Protein AF-0000000085639359 (afdb_homodimer)

pLDDT: mean 86.45, std 14.01, range [21.66, 96.94]

Secondary structure (DSSP, 8-state):
-EEEEEE-S-S-SHHHHHHHHTSTTGGGSEEEEE---S-HHHHHHHHHHTT-SEEEEE--BTTB--EEEEE-TT-EEEEEEE-SSEEEEEEE---TT-/-EEEEEE-S-S-SHHHHHHHHTSTTGGGSEEEEE---S-HHHHHHHHHHTT-SEEEEE--BTTB--EEEEE-TT-EEEEEEE-SSEEEEEEE---TT-

Sequence (196 aa):
MNVFAWNCQGIGSTLTFQTLKAHRNLSKSFLFLCETMSPRDKVESFMSRLGFSDCFPVNPTGLSGGLVFGWPRGASVSVIGSTSFFIAISVINNNSLCMNVFAWNCQGIGSTLTFQTLKAHRNLSKSFLFLCETMSPRDKVESFMSRLGFSDCFPVNPTGLSGGLVFGWPRGASVSVIGSTSFFIAISVINNNSLC

Solvent-accessible surface area (backbone atoms only — not comparable to full-atom values): 10330 Å² total; per-residue (Å²): 88,41,40,36,42,31,57,52,77,26,59,82,41,66,63,49,50,52,60,53,61,64,40,79,65,48,38,69,16,35,38,36,41,32,25,33,64,44,52,51,71,58,47,53,51,51,39,41,72,57,55,28,85,40,67,51,68,35,48,45,48,92,88,37,28,11,37,35,41,32,34,26,83,89,62,50,71,43,80,79,44,73,54,68,45,35,43,31,35,38,38,57,79,69,69,66,82,107,86,42,40,37,42,31,56,53,77,26,58,83,42,68,64,50,49,52,57,54,62,64,42,79,65,47,37,69,15,35,38,36,41,31,28,32,64,42,52,52,72,59,47,52,52,53,38,43,73,58,56,29,85,41,69,51,68,35,48,47,48,92,88,35,30,11,37,35,40,33,35,25,83,88,62,50,72,43,79,77,44,73,54,69,44,35,42,31,36,38,39,58,80,69,69,66,82,108

Structure (mmCIF, N/CA/C/O backbone):
data_AF-0000000085639359-model_v1
#
loop_
_entity.id
_entity.type
_entity.pdbx_description
1 polymer 'Uncharacterized protein'
#
loop_
_atom_site.group_PDB
_atom_site.id
_atom_site.type_symbol
_atom_site.label_atom_id
_atom_site.label_alt_id
_atom_site.label_comp_id
_atom_site.label_asym_id
_atom_site.label_entity_id
_atom_site.label_seq_id
_atom_site.pdbx_PDB_ins_code
_atom_site.Cartn_x
_atom_site.Cartn_y
_atom_site.Cartn_z
_atom_site.occupancy
_atom_site.B_iso_or_equiv
_atom_site.auth_seq_id
_atom_site.auth_comp_id
_atom_site.auth_asym_id
_atom_site.auth_atom_id
_atom_site.pdbx_PDB_model_num
ATOM 1 N N . MET A 1 1 ? 9.219 -7.07 10.289 1 79.94 1 MET A N 1
ATOM 2 C CA . MET A 1 1 ? 8.203 -7.285 9.258 1 79.94 1 MET A CA 1
ATOM 3 C C . MET A 1 1 ? 8.477 -6.422 8.031 1 79.94 1 MET A C 1
ATOM 5 O O . MET A 1 1 ? 8.812 -5.242 8.164 1 79.94 1 MET A O 1
ATOM 9 N N . ASN A 1 2 ? 8.516 -7.148 6.84 1 87.81 2 ASN A N 1
ATOM 10 C CA . ASN A 1 2 ? 8.758 -6.41 5.605 1 87.81 2 ASN A CA 1
ATOM 11 C C . ASN A 1 2 ? 7.457 -6.152 4.844 1 87.81 2 ASN A C 1
ATOM 13 O O . ASN A 1 2 ? 6.598 -7.031 4.762 1 87.81 2 ASN A O 1
ATOM 17 N N . VAL A 1 3 ? 7.383 -4.91 4.371 1 88.94 3 VAL A N 1
ATOM 18 C CA . VAL A 1 3 ? 6.199 -4.52 3.609 1 88.94 3 VAL A CA 1
ATOM 19 C C . VAL A 1 3 ? 6.617 -3.93 2.266 1 88.9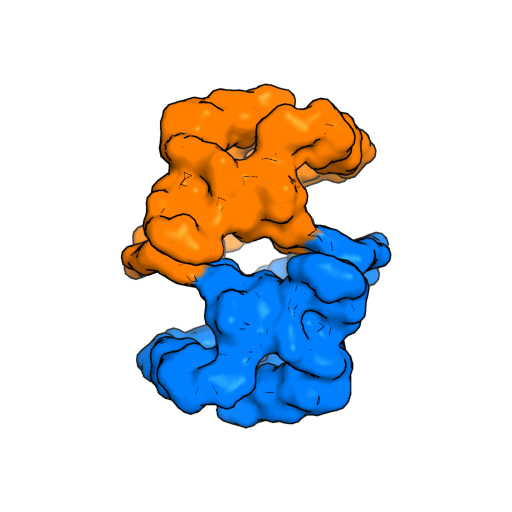4 3 VAL A C 1
ATOM 21 O O . VAL A 1 3 ? 7.5 -3.07 2.207 1 88.94 3 VAL A O 1
ATOM 24 N N . PHE A 1 4 ? 5.988 -4.43 1.227 1 91.31 4 PHE A N 1
ATOM 25 C CA . PHE A 1 4 ? 6.176 -3.895 -0.116 1 91.31 4 PHE A CA 1
ATOM 26 C C . PHE A 1 4 ? 4.906 -3.209 -0.608 1 91.31 4 PHE A C 1
ATOM 28 O O . PHE A 1 4 ? 3.818 -3.787 -0.545 1 91.31 4 PHE A O 1
ATOM 35 N N . ALA A 1 5 ? 4.984 -1.991 -0.988 1 91.19 5 ALA A N 1
ATOM 36 C CA . ALA A 1 5 ? 3.879 -1.259 -1.6 1 91.19 5 ALA A CA 1
ATOM 37 C C . ALA A 1 5 ? 4.234 -0.809 -3.014 1 91.19 5 ALA A C 1
ATOM 39 O O . ALA A 1 5 ? 5.25 -0.14 -3.223 1 91.19 5 ALA A O 1
ATOM 40 N N . TRP A 1 6 ? 3.346 -1.163 -4.043 1 88.5 6 TRP A N 1
ATOM 41 C CA . TRP A 1 6 ? 3.725 -1.041 -5.445 1 88.5 6 TRP A CA 1
ATOM 42 C C . TRP A 1 6 ? 2.551 -0.549 -6.285 1 88.5 6 TRP A C 1
ATOM 44 O O . TRP A 1 6 ? 1.459 -1.122 -6.234 1 88.5 6 TRP A O 1
ATOM 54 N N . ASN A 1 7 ? 2.775 0.545 -6.938 1 88.44 7 ASN A N 1
ATOM 55 C CA . ASN A 1 7 ? 1.86 0.913 -8.016 1 88.44 7 ASN A CA 1
ATOM 56 C C . ASN A 1 7 ? 2.199 0.185 -9.312 1 88.44 7 ASN A C 1
ATOM 58 O O . ASN A 1 7 ? 3.131 0.569 -10.016 1 88.44 7 ASN A O 1
ATOM 62 N N . CYS A 1 8 ? 1.398 -0.809 -9.633 1 85.94 8 CYS A N 1
ATOM 63 C CA . CYS A 1 8 ? 1.774 -1.716 -10.711 1 85.94 8 CYS A CA 1
ATOM 64 C C . CYS A 1 8 ? 1.42 -1.125 -12.07 1 85.94 8 CYS A C 1
ATOM 66 O O . CYS A 1 8 ? 2.055 -1.445 -13.078 1 85.94 8 CYS A O 1
ATOM 68 N N . GLN A 1 9 ? 0.439 -0.305 -12.125 1 83.75 9 GLN A N 1
ATOM 69 C CA . GLN A 1 9 ? -0.092 0.165 -13.398 1 83.75 9 GLN A CA 1
ATOM 70 C C . GLN A 1 9 ? -0.435 -1.004 -14.32 1 83.75 9 GLN A C 1
ATOM 72 O O . GLN A 1 9 ? -0.042 -1.019 -15.484 1 83.75 9 GLN A O 1
ATOM 77 N N . GLY A 1 10 ? -1 -1.989 -13.727 1 87.75 10 GLY A N 1
ATOM 78 C CA . GLY A 1 10 ? -1.362 -3.201 -14.445 1 87.75 10 GLY A CA 1
ATOM 79 C C . GLY A 1 10 ? -0.49 -4.391 -14.086 1 87.75 10 GLY A C 1
ATOM 80 O O . GLY A 1 10 ? 0.737 -4.312 -14.164 1 87.75 10 GLY A O 1
ATOM 81 N N . ILE A 1 11 ? -1.089 -5.555 -13.789 1 89.81 11 ILE A N 1
ATOM 82 C CA . ILE A 1 11 ? -0.306 -6.727 -13.414 1 89.81 11 ILE A CA 1
ATOM 83 C C . ILE A 1 11 ? -0.115 -7.637 -14.625 1 89.81 11 ILE A C 1
ATOM 85 O O . ILE A 1 11 ? 0.53 -8.68 -14.523 1 89.81 11 ILE A O 1
ATOM 89 N N . GLY A 1 12 ? -0.672 -7.195 -15.688 1 86.56 12 GLY A N 1
ATOM 90 C CA . GLY A 1 12 ? -0.668 -8.055 -16.859 1 86.56 12 GLY A CA 1
ATOM 91 C C . GLY A 1 12 ? 0.676 -8.094 -17.562 1 86.56 12 GLY A C 1
ATOM 92 O O . GLY A 1 12 ? 0.928 -8.977 -18.375 1 86.56 12 GLY A O 1
ATOM 93 N N . SER A 1 13 ? 1.485 -7.121 -17.188 1 83.12 13 SER A N 1
ATOM 94 C CA . SER A 1 13 ? 2.77 -7.09 -17.875 1 83.12 13 SER A CA 1
ATOM 95 C C . SER A 1 13 ? 3.74 -8.109 -17.297 1 83.12 13 SER A C 1
ATOM 97 O O . SER A 1 13 ? 3.771 -8.32 -16.078 1 83.12 13 SER A O 1
ATOM 99 N N . THR A 1 14 ? 4.523 -8.75 -18.219 1 85.62 14 THR A N 1
ATOM 100 C CA . THR A 1 14 ? 5.555 -9.688 -17.812 1 85.62 14 THR A CA 1
ATOM 101 C C . THR A 1 14 ? 6.609 -8.992 -16.953 1 85.62 14 THR A C 1
ATOM 103 O O . THR A 1 14 ? 7.141 -9.586 -16.016 1 85.62 14 THR A O 1
ATOM 106 N N . LEU A 1 15 ? 6.77 -7.785 -17.281 1 82.19 15 LEU A N 1
ATOM 107 C CA . LEU A 1 15 ? 7.781 -7.023 -16.562 1 82.19 15 LEU A CA 1
ATOM 108 C C . LEU A 1 15 ? 7.391 -6.844 -15.102 1 82.19 15 LEU A C 1
ATOM 110 O O . LEU A 1 15 ? 8.227 -6.988 -14.203 1 82.19 15 LEU A O 1
ATOM 114 N N . THR A 1 16 ? 6.152 -6.629 -14.883 1 84.31 16 THR A N 1
ATOM 115 C CA . THR A 1 16 ? 5.664 -6.48 -13.516 1 84.31 16 THR A CA 1
ATOM 116 C C . THR A 1 16 ? 5.898 -7.758 -12.711 1 84.31 16 THR A C 1
ATOM 118 O O . THR A 1 16 ? 6.441 -7.711 -11.609 1 84.31 16 THR A O 1
ATOM 121 N N . PHE A 1 17 ? 5.605 -8.789 -13.281 1 90.88 17 PHE A N 1
ATOM 122 C CA . PHE A 1 17 ? 5.77 -10.07 -12.609 1 90.88 17 PHE A CA 1
ATOM 123 C C . PHE A 1 17 ? 7.238 -10.352 -12.328 1 90.88 17 PHE A C 1
ATOM 125 O O . PHE A 1 17 ? 7.602 -10.727 -11.219 1 90.88 17 PHE A O 1
ATOM 132 N N . GLN A 1 18 ? 8.039 -10.125 -13.32 1 89.88 18 GLN A N 1
ATOM 133 C CA . GLN A 1 18 ? 9.461 -10.43 -13.195 1 89.88 18 GLN A CA 1
ATOM 134 C C . GLN A 1 18 ? 10.125 -9.531 -12.156 1 89.88 18 GLN A C 1
ATOM 136 O O . GLN A 1 18 ? 10.961 -9.984 -11.375 1 89.88 18 GLN A O 1
ATOM 141 N N . THR A 1 19 ? 9.734 -8.367 -12.117 1 85.94 19 THR A N 1
ATOM 142 C CA . THR A 1 19 ? 10.305 -7.41 -11.18 1 85.94 19 THR A CA 1
ATOM 143 C C . THR A 1 19 ? 9.93 -7.777 -9.742 1 85.94 19 THR A C 1
ATOM 145 O O . THR A 1 19 ? 10.789 -7.781 -8.859 1 85.94 19 THR A O 1
ATOM 148 N N . LEU A 1 20 ? 8.727 -8.164 -9.609 1 87.81 20 LEU A N 1
ATOM 149 C CA . LEU A 1 20 ? 8.258 -8.547 -8.281 1 87.81 20 LEU A CA 1
ATOM 150 C C . LEU A 1 20 ? 8.898 -9.859 -7.84 1 87.81 20 LEU A C 1
ATOM 152 O O . LEU A 1 20 ? 9.352 -9.977 -6.699 1 87.81 20 LEU A O 1
ATOM 156 N N . LYS A 1 21 ? 8.898 -10.695 -8.727 1 89 21 LYS A N 1
ATOM 157 C CA . LYS A 1 21 ? 9.414 -12.023 -8.406 1 89 21 LYS A CA 1
ATOM 158 C C . LYS A 1 21 ? 10.898 -11.961 -8.055 1 89 21 LYS A C 1
ATOM 160 O O . LYS A 1 21 ? 11.406 -12.836 -7.344 1 89 21 LYS A O 1
ATOM 165 N N . ALA A 1 22 ? 11.516 -10.984 -8.547 1 88.12 22 ALA A N 1
ATOM 166 C CA . ALA A 1 22 ? 12.961 -10.836 -8.336 1 88.12 22 ALA A CA 1
ATOM 167 C C . ALA A 1 22 ? 13.266 -10.461 -6.895 1 88.12 22 ALA A C 1
ATOM 169 O O . ALA A 1 22 ? 14.414 -10.57 -6.449 1 88.12 22 ALA A O 1
ATOM 170 N N . HIS A 1 23 ? 12.312 -9.945 -6.227 1 84.44 23 HIS A N 1
ATOM 171 C CA . HIS A 1 23 ? 12.547 -9.578 -4.832 1 84.44 23 HIS A CA 1
ATOM 172 C C . HIS A 1 23 ? 12.578 -10.812 -3.939 1 84.44 23 HIS A C 1
ATOM 174 O O . HIS A 1 23 ? 11.57 -11.523 -3.812 1 84.44 23 HIS A O 1
ATOM 180 N N . ARG A 1 24 ? 13.719 -10.953 -3.398 1 79.19 24 ARG A N 1
ATOM 181 C CA . ARG A 1 24 ? 13.891 -12.102 -2.514 1 79.19 24 ARG A CA 1
ATOM 182 C C . ARG A 1 24 ? 12.992 -11.992 -1.291 1 79.19 24 ARG A C 1
ATOM 184 O O . ARG A 1 24 ? 12.773 -10.898 -0.765 1 79.19 24 ARG A O 1
ATOM 191 N N . ASN A 1 25 ? 12.391 -13 -0.865 1 85 25 ASN A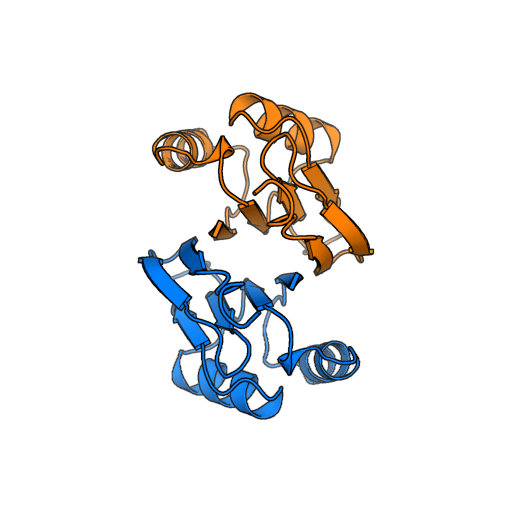 N 1
ATOM 192 C CA . ASN A 1 25 ? 11.578 -13.109 0.343 1 85 25 ASN A CA 1
ATOM 193 C C . ASN A 1 25 ? 10.289 -12.305 0.224 1 85 25 ASN A C 1
ATOM 195 O O . ASN A 1 25 ? 9.75 -11.828 1.228 1 85 25 ASN A O 1
ATOM 199 N N . LEU A 1 26 ? 9.898 -12.07 -1.007 1 89.31 26 LEU A N 1
ATOM 200 C CA . LEU A 1 26 ? 8.664 -11.32 -1.223 1 89.31 26 LEU A CA 1
ATOM 201 C C . LEU A 1 26 ? 7.48 -12.023 -0.553 1 89.31 26 LEU A C 1
ATOM 203 O O . LEU A 1 26 ? 6.711 -11.391 0.174 1 89.31 26 LEU A O 1
ATOM 207 N N . SER A 1 27 ? 7.441 -13.336 -0.701 1 90.62 27 SER A N 1
ATOM 208 C CA . SER A 1 27 ? 6.281 -14.07 -0.208 1 90.62 27 SER A CA 1
ATOM 209 C C . SER A 1 27 ? 6.316 -14.203 1.312 1 90.62 27 SER A C 1
ATOM 211 O O . SER A 1 27 ? 5.355 -14.688 1.92 1 90.62 27 SER A O 1
ATOM 213 N N . LYS A 1 28 ? 7.383 -13.773 1.94 1 91.5 28 LYS A N 1
ATOM 214 C CA . LYS A 1 28 ? 7.492 -13.75 3.396 1 91.5 28 LYS A CA 1
ATOM 215 C C . LYS A 1 28 ? 7.195 -12.352 3.941 1 91.5 28 LYS A C 1
ATOM 217 O O . LYS A 1 28 ? 7.328 -12.109 5.141 1 91.5 28 LYS A O 1
ATOM 222 N N . SER A 1 29 ? 6.871 -11.523 3.01 1 92.75 29 SER A N 1
ATOM 223 C CA . SER A 1 29 ? 6.582 -10.133 3.355 1 92.75 29 SER A CA 1
ATOM 224 C C . SER A 1 29 ? 5.117 -9.797 3.109 1 92.75 29 SER A C 1
ATOM 226 O O . SER A 1 29 ? 4.367 -10.609 2.566 1 92.75 29 SER A O 1
ATOM 228 N N . PHE A 1 30 ? 4.719 -8.688 3.598 1 92.62 30 PHE A N 1
ATOM 229 C CA . PHE A 1 30 ? 3.432 -8.117 3.211 1 92.62 30 PHE A CA 1
ATOM 230 C C . PHE A 1 30 ? 3.549 -7.367 1.892 1 92.62 30 PHE A C 1
ATOM 232 O O . PHE A 1 30 ? 4.543 -6.68 1.647 1 92.62 30 PHE A O 1
ATOM 239 N N . LEU A 1 31 ? 2.559 -7.578 1.046 1 94.62 31 LEU A N 1
ATOM 240 C CA . LEU A 1 31 ? 2.594 -6.949 -0.269 1 94.62 31 LEU A CA 1
ATOM 241 C C . LEU A 1 31 ? 1.283 -6.227 -0.56 1 94.62 31 LEU A C 1
ATOM 243 O O . LEU A 1 31 ? 0.204 -6.801 -0.411 1 94.62 31 LEU A O 1
ATOM 247 N N . PHE A 1 32 ? 1.378 -4.984 -0.896 1 94.44 32 PHE A N 1
ATOM 248 C CA . PHE A 1 32 ? 0.235 -4.215 -1.369 1 94.44 32 PHE A CA 1
ATOM 249 C C . PHE A 1 32 ? 0.442 -3.768 -2.811 1 94.44 32 PHE A C 1
ATOM 251 O O . PHE A 1 32 ? 1.452 -3.137 -3.131 1 94.44 32 PHE A O 1
ATOM 258 N N . LEU A 1 33 ? -0.467 -4.113 -3.711 1 93.56 33 LEU A N 1
ATOM 259 C CA . LEU A 1 33 ? -0.437 -3.648 -5.094 1 93.56 33 LEU A CA 1
ATOM 260 C C . LEU A 1 33 ? -1.616 -2.725 -5.383 1 93.56 33 LEU A C 1
ATOM 262 O O . LEU A 1 33 ? -2.738 -2.99 -4.945 1 93.56 33 LEU A O 1
ATOM 266 N N . CYS A 1 34 ? -1.311 -1.661 -6.016 1 91.06 34 CYS A N 1
ATOM 267 C CA . CYS A 1 34 ? -2.332 -0.741 -6.5 1 91.06 34 CYS A CA 1
ATOM 268 C C . CYS A 1 34 ? -2.359 -0.71 -8.023 1 91.06 34 CYS A C 1
ATOM 270 O O . CYS A 1 34 ? -1.348 -0.984 -8.672 1 91.06 34 CYS A O 1
ATOM 272 N N . GLU A 1 35 ? -3.512 -0.388 -8.609 1 89 35 GLU A N 1
ATOM 273 C CA . GLU A 1 35 ? -3.746 -0.318 -10.055 1 89 35 GLU A CA 1
ATOM 274 C C . GLU A 1 35 ? -3.436 -1.65 -10.727 1 89 35 GLU A C 1
ATOM 276 O O . GLU A 1 35 ? -2.674 -1.699 -11.695 1 89 35 GLU A O 1
ATOM 281 N N . THR A 1 36 ? -3.998 -2.674 -10.234 1 92.19 36 THR A N 1
ATOM 282 C CA . THR A 1 36 ? -3.785 -3.998 -10.812 1 92.19 36 THR A CA 1
ATOM 283 C C . THR A 1 36 ? -4.418 -4.094 -12.195 1 92.19 36 THR A C 1
ATOM 285 O O . THR A 1 36 ? -3.957 -4.863 -13.039 1 92.19 36 THR A O 1
ATOM 288 N N . MET A 1 37 ? -5.5 -3.367 -12.406 1 90 37 MET A N 1
ATOM 289 C CA . MET A 1 37 ? -6.215 -3.293 -13.672 1 90 37 MET A CA 1
ATOM 290 C C . MET A 1 37 ? -6.668 -4.676 -14.125 1 90 37 MET A C 1
ATOM 292 O O . MET A 1 37 ? -6.648 -4.984 -15.32 1 90 37 MET A O 1
ATOM 296 N N . SER A 1 38 ? -6.926 -5.484 -13.203 1 92.5 38 SER A N 1
ATOM 297 C CA . SER A 1 38 ? -7.312 -6.863 -13.484 1 92.5 38 SE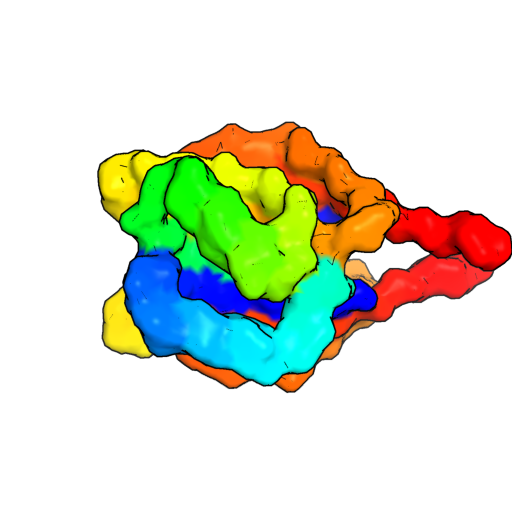R A CA 1
ATOM 298 C C . SER A 1 38 ? -8.406 -7.336 -12.531 1 92.5 38 SER A C 1
ATOM 300 O O . SER A 1 38 ? -8.477 -6.879 -11.383 1 92.5 38 SER A O 1
ATOM 302 N N . PRO A 1 39 ? -9.242 -8.273 -13.016 1 93 39 PRO A N 1
ATOM 303 C CA . PRO A 1 39 ? -10.281 -8.805 -12.133 1 93 39 PRO A CA 1
ATOM 304 C C . PRO A 1 39 ? -9.719 -9.695 -11.031 1 93 39 PRO A C 1
ATOM 306 O O . PRO A 1 39 ? -8.57 -10.148 -11.125 1 93 39 PRO A O 1
ATOM 309 N N . ARG A 1 40 ? -10.625 -9.953 -10.047 1 93.69 40 ARG A N 1
ATOM 310 C CA . ARG A 1 40 ? -10.258 -10.648 -8.82 1 93.69 40 ARG A CA 1
ATOM 311 C C . ARG A 1 40 ? -9.578 -11.977 -9.125 1 93.69 40 ARG A C 1
ATOM 313 O O . ARG A 1 40 ? -8.531 -12.289 -8.547 1 93.69 40 ARG A O 1
ATOM 320 N N . ASP A 1 41 ? -10.148 -12.828 -10.039 1 95.12 41 ASP A N 1
ATOM 321 C CA . ASP A 1 41 ? -9.617 -14.156 -10.305 1 95.12 41 ASP A CA 1
ATOM 322 C C . ASP A 1 41 ? -8.211 -14.086 -10.891 1 95.12 41 ASP A C 1
ATOM 324 O O . ASP A 1 41 ? -7.34 -14.875 -10.523 1 95.12 41 ASP A O 1
ATOM 328 N N . LYS A 1 42 ? -8 -13.117 -11.727 1 95.19 42 LYS A N 1
ATOM 329 C CA . LYS A 1 42 ? -6.68 -12.93 -12.32 1 95.19 42 LYS A CA 1
ATOM 330 C C . LYS A 1 42 ? -5.676 -12.453 -11.281 1 95.19 42 LYS A C 1
ATOM 332 O O . LYS A 1 42 ? -4.52 -12.875 -11.281 1 95.19 42 LYS A O 1
ATOM 337 N N . VAL A 1 43 ? -6.129 -11.609 -10.391 1 95.81 43 VAL A N 1
ATOM 338 C CA . VAL A 1 43 ? -5.254 -11.078 -9.344 1 95.81 43 VAL A CA 1
ATOM 339 C C . VAL A 1 43 ? -4.863 -12.195 -8.383 1 95.81 43 VAL A C 1
ATOM 341 O O . VAL A 1 43 ? -3.695 -12.328 -8.008 1 95.81 43 VAL A O 1
ATOM 344 N N . GLU A 1 44 ? -5.824 -13.047 -8.062 1 96.5 44 GLU A N 1
ATOM 345 C CA . GLU A 1 44 ? -5.543 -14.156 -7.16 1 96.5 44 GLU A CA 1
ATOM 346 C C . GLU A 1 44 ? -4.543 -15.133 -7.777 1 96.5 44 GLU A C 1
ATOM 348 O O . GLU A 1 44 ? -3.641 -15.617 -7.094 1 96.5 44 GLU A O 1
ATOM 353 N N . SER A 1 45 ? -4.707 -15.352 -9.031 1 96.38 45 SER A N 1
ATOM 354 C CA . SER A 1 45 ? -3.764 -16.219 -9.734 1 96.38 45 SER A CA 1
ATOM 355 C C . SER A 1 45 ? -2.369 -15.594 -9.758 1 96.38 45 SER A C 1
ATOM 357 O O . SER A 1 45 ? -1.374 -16.297 -9.547 1 96.38 45 SER A O 1
ATOM 359 N N . PHE A 1 46 ? -2.316 -14.328 -9.992 1 95.88 46 PHE A N 1
ATOM 360 C CA . PHE A 1 46 ? -1.068 -13.578 -10.031 1 95.88 46 PHE A CA 1
ATOM 361 C C . PHE A 1 46 ? -0.35 -13.656 -8.688 1 95.88 46 PHE A C 1
ATOM 363 O O . PHE A 1 46 ? 0.846 -13.953 -8.633 1 95.88 46 PHE A O 1
ATOM 370 N N . MET A 1 47 ? -1.099 -13.516 -7.641 1 95.94 47 MET A N 1
ATOM 371 C CA . MET A 1 47 ? -0.543 -13.555 -6.293 1 95.94 47 MET A CA 1
ATOM 372 C C . MET A 1 47 ? -0.028 -14.953 -5.957 1 95.94 47 MET A C 1
ATOM 374 O O . MET A 1 47 ? 1.036 -15.094 -5.352 1 95.94 47 MET A O 1
ATOM 378 N N . SER A 1 48 ? -0.763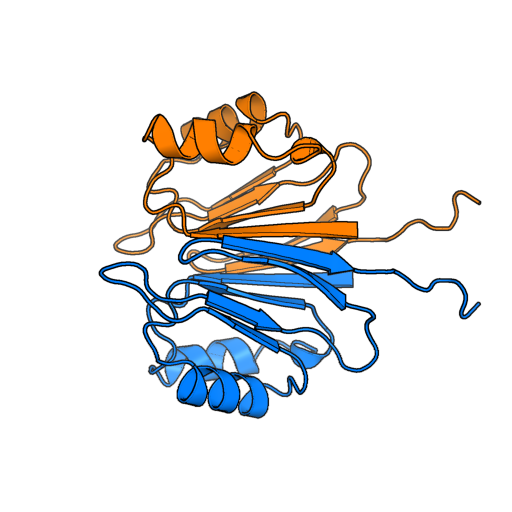 -15.93 -6.402 1 96 48 SER A N 1
ATOM 379 C CA . SER A 1 48 ? -0.34 -17.312 -6.184 1 96 48 SER A CA 1
ATOM 380 C C . SER A 1 48 ? 0.991 -17.594 -6.871 1 96 48 SER A C 1
ATOM 382 O O . SER A 1 48 ? 1.865 -18.25 -6.297 1 96 48 SER A O 1
ATOM 384 N N . ARG A 1 49 ? 1.118 -17.078 -8.016 1 94.44 49 ARG A N 1
ATOM 385 C CA . ARG A 1 49 ? 2.354 -17.266 -8.766 1 94.44 49 ARG A CA 1
ATOM 386 C C . ARG A 1 49 ? 3.525 -16.578 -8.078 1 94.44 49 ARG A C 1
ATOM 388 O O . ARG A 1 49 ? 4.676 -17 -8.227 1 94.44 49 ARG A O 1
ATOM 395 N N . LEU A 1 50 ? 3.279 -15.539 -7.367 1 94.38 50 LEU A N 1
ATOM 396 C CA . LEU A 1 50 ? 4.312 -14.82 -6.629 1 94.38 50 LEU A CA 1
ATOM 397 C C . LEU A 1 50 ? 4.625 -15.531 -5.312 1 94.38 50 LEU A C 1
ATOM 399 O O . LEU A 1 50 ? 5.551 -15.141 -4.598 1 94.38 50 LEU A O 1
ATOM 403 N N . GLY A 1 51 ? 3.762 -16.516 -4.879 1 94.81 51 GLY A N 1
ATOM 404 C CA . GLY A 1 51 ? 4.02 -17.312 -3.682 1 94.81 51 GLY A CA 1
ATOM 405 C C . GLY A 1 51 ? 3.109 -16.953 -2.523 1 94.81 51 GLY A C 1
ATOM 406 O O . GLY A 1 51 ? 3.316 -17.406 -1.398 1 94.81 51 GLY A O 1
ATOM 407 N N . PHE A 1 52 ? 2.17 -16.078 -2.803 1 95.75 52 PHE A N 1
ATOM 408 C CA . PHE A 1 52 ? 1.215 -15.727 -1.758 1 95.75 52 PHE A CA 1
ATOM 409 C C . PHE A 1 52 ? 0.015 -16.672 -1.779 1 95.75 52 PHE A C 1
ATOM 411 O O . PHE A 1 52 ? -0.682 -16.766 -2.791 1 95.75 52 PHE A O 1
ATOM 418 N N . SER A 1 53 ? -0.203 -17.328 -0.64 1 91.75 53 SER A N 1
ATOM 419 C CA . SER A 1 53 ? -1.408 -18.141 -0.532 1 91.75 53 SER A CA 1
ATOM 420 C C . SER A 1 53 ? -2.574 -17.328 0.025 1 91.75 53 SER A C 1
ATOM 422 O O . SER A 1 53 ? -3.736 -17.672 -0.2 1 91.75 53 SER A O 1
ATOM 424 N N . ASP A 1 54 ? -2.295 -16.328 0.746 1 94.88 54 ASP A N 1
ATOM 425 C CA . ASP A 1 54 ? -3.32 -15.492 1.367 1 94.88 54 ASP A CA 1
ATOM 426 C C . ASP A 1 54 ? -3.256 -14.062 0.844 1 94.88 54 ASP A C 1
ATOM 428 O O . ASP A 1 54 ? -2.203 -13.422 0.895 1 94.88 54 ASP A O 1
ATOM 432 N N . CYS A 1 55 ? -4.438 -13.664 0.28 1 96.75 55 CYS A N 1
ATOM 433 C CA . CYS A 1 55 ? -4.531 -12.289 -0.183 1 96.75 55 CYS A CA 1
ATOM 434 C C . CYS A 1 55 ? -5.98 -11.82 -0.22 1 96.75 55 CYS A C 1
ATOM 436 O O . CYS A 1 55 ? -6.902 -12.625 -0.058 1 96.75 55 CYS A O 1
ATOM 438 N N . PHE A 1 56 ? -6.145 -10.539 -0.321 1 96.81 56 PHE A N 1
ATOM 439 C CA . PHE A 1 56 ? -7.453 -9.906 -0.419 1 96.81 56 PHE A CA 1
ATOM 440 C C . PHE A 1 56 ? -7.488 -8.914 -1.573 1 96.81 56 PHE A C 1
ATOM 442 O O . PHE A 1 56 ? -7.02 -7.777 -1.436 1 96.81 56 PHE A O 1
ATOM 449 N N . PRO A 1 57 ? -8.07 -9.375 -2.684 1 95.69 57 PRO A N 1
ATOM 450 C CA . PRO A 1 57 ? -8.18 -8.461 -3.826 1 95.69 57 PRO A CA 1
ATOM 451 C C . PRO A 1 57 ? -9.422 -7.578 -3.762 1 95.69 57 PRO A C 1
ATOM 453 O O . PRO A 1 57 ? -10.453 -7.996 -3.217 1 95.69 57 PRO A O 1
ATOM 456 N N . VAL A 1 58 ? -9.273 -6.352 -4.262 1 93.94 58 VAL A N 1
ATOM 457 C CA . VAL A 1 58 ? -10.383 -5.449 -4.539 1 93.94 58 VAL A CA 1
ATOM 458 C C . VAL A 1 58 ? -10.477 -5.184 -6.039 1 93.94 58 VAL A C 1
ATOM 460 O O . VAL A 1 58 ? -9.508 -4.742 -6.656 1 93.94 58 VAL A O 1
ATOM 463 N N . ASN A 1 59 ? -11.648 -5.426 -6.594 1 92.56 59 ASN A N 1
ATOM 464 C CA . ASN A 1 59 ? -11.844 -5.27 -8.031 1 92.56 59 ASN A CA 1
ATOM 465 C C . ASN A 1 59 ? -11.727 -3.811 -8.461 1 92.56 59 ASN A C 1
ATOM 467 O O . ASN A 1 59 ? -12.109 -2.908 -7.707 1 92.56 59 ASN A O 1
ATOM 471 N N . PRO A 1 60 ? -11.141 -3.658 -9.695 1 89.38 60 PRO A N 1
ATOM 472 C CA . PRO A 1 60 ? -11.148 -2.291 -10.227 1 89.38 60 PRO A CA 1
ATOM 473 C C . PRO A 1 60 ? -12.562 -1.779 -10.5 1 89.38 60 PRO A C 1
ATOM 475 O O . PRO A 1 60 ? -13.445 -2.559 -10.867 1 89.38 60 PRO A O 1
ATOM 478 N N . THR A 1 61 ? -12.734 -0.516 -10.125 1 81.06 61 THR A N 1
ATOM 479 C CA . THR A 1 61 ? -13.961 0.181 -10.5 1 81.06 61 THR A CA 1
ATOM 480 C C . THR A 1 61 ? -13.641 1.437 -11.305 1 81.06 61 THR A C 1
ATOM 482 O O . THR A 1 61 ? -12.891 2.303 -10.852 1 81.06 61 THR A O 1
ATOM 485 N N . GLY A 1 62 ? -14.281 1.52 -12.531 1 73.19 62 GLY A N 1
ATOM 486 C CA . GLY A 1 62 ? -13.961 2.67 -13.359 1 73.19 62 GLY A CA 1
ATOM 487 C C . GLY A 1 62 ? -12.477 2.795 -13.648 1 73.19 62 GLY A C 1
ATOM 488 O O . GLY A 1 62 ? -11.859 1.857 -14.164 1 73.19 62 GLY A O 1
ATOM 489 N N . LEU A 1 63 ? -11.93 3.994 -13.211 1 59.81 63 LEU A N 1
ATOM 490 C CA . LEU A 1 63 ? -10.516 4.285 -13.43 1 59.81 63 LEU A CA 1
ATOM 491 C C . LEU A 1 63 ? -9.664 3.76 -12.273 1 59.81 63 LEU A C 1
ATOM 493 O O . LEU A 1 63 ? -8.438 3.826 -12.32 1 59.81 63 LEU A O 1
ATOM 497 N N . SER A 1 64 ? -10.414 3.234 -11.297 1 62.78 64 SER A N 1
ATOM 498 C CA . SER A 1 64 ? -9.648 2.727 -10.164 1 62.78 64 SER A CA 1
ATOM 499 C C . SER A 1 64 ? -9.039 1.365 -10.469 1 62.78 64 SER A C 1
ATOM 501 O O . SER A 1 64 ? -9.734 0.448 -10.906 1 62.78 64 SER A O 1
ATOM 503 N N . GLY A 1 65 ? -7.738 1.33 -10.516 1 77.56 65 GLY A N 1
ATOM 504 C CA . GLY A 1 65 ? -7.02 0.264 -11.195 1 77.56 65 GLY A CA 1
ATOM 505 C C . GLY A 1 65 ? -6.953 -1.019 -10.391 1 77.56 65 GLY A C 1
ATOM 506 O O . GLY A 1 65 ? -6.145 -1.902 -10.688 1 77.56 65 GLY A O 1
ATOM 507 N N . GLY A 1 66 ? -7.98 -1.19 -9.148 1 90.5 66 GLY A N 1
ATOM 508 C CA . GLY A 1 66 ? -7.93 -2.432 -8.391 1 90.5 66 GLY A CA 1
ATOM 509 C C . GLY A 1 66 ? -6.812 -2.463 -7.371 1 90.5 66 GLY A C 1
ATOM 510 O O . GLY A 1 66 ? -5.789 -1.795 -7.539 1 90.5 66 GLY A O 1
ATOM 511 N N . LEU A 1 67 ? -7.035 -3.244 -6.277 1 93.5 67 LEU A N 1
ATOM 512 C CA . LEU A 1 67 ? -6.047 -3.385 -5.215 1 93.5 67 LEU A CA 1
ATOM 513 C C . LEU A 1 67 ? -5.91 -4.84 -4.785 1 93.5 67 LEU A C 1
ATOM 515 O O . LEU A 1 67 ? -6.824 -5.645 -4.996 1 93.5 67 LEU A O 1
ATOM 519 N N . VAL A 1 68 ? -4.793 -5.074 -4.23 1 95.81 68 VAL A N 1
ATOM 520 C CA . VAL A 1 68 ? -4.688 -6.367 -3.566 1 95.81 68 VAL A CA 1
ATOM 521 C C . VAL A 1 68 ? -3.678 -6.281 -2.424 1 95.81 68 VAL A C 1
ATOM 523 O O . VAL A 1 68 ? -2.684 -5.559 -2.518 1 95.81 68 VAL A O 1
ATOM 526 N N . PHE A 1 69 ? -4.047 -6.941 -1.317 1 96 69 PHE A N 1
ATOM 527 C CA . PHE A 1 69 ? -3.152 -7.121 -0.179 1 96 69 PHE A CA 1
ATOM 528 C C . PHE A 1 69 ? -2.834 -8.602 0.029 1 96 69 PHE A C 1
ATOM 530 O O . PHE A 1 69 ? -3.74 -9.43 0.13 1 96 69 PHE A O 1
ATOM 537 N N . GLY A 1 70 ? -1.59 -8.938 -0.002 1 96 70 GLY A N 1
ATOM 538 C CA . GLY A 1 70 ? -1.128 -10.281 0.287 1 96 70 GLY A CA 1
ATOM 539 C C . GLY A 1 70 ? -0.239 -10.359 1.514 1 96 70 GLY A C 1
ATOM 540 O O . GLY A 1 70 ? 0.439 -9.391 1.856 1 96 70 GLY A O 1
ATOM 541 N N . TRP A 1 71 ? -0.269 -11.531 2.201 1 94.12 71 TRP A N 1
ATOM 542 C CA . TRP A 1 71 ? 0.542 -11.68 3.404 1 94.12 71 TRP A CA 1
ATOM 543 C C . TRP A 1 71 ? 1.122 -13.086 3.506 1 94.12 71 TRP A C 1
ATOM 545 O O . TRP A 1 71 ? 0.644 -14.008 2.842 1 94.12 71 TRP A O 1
ATOM 555 N N . PRO A 1 72 ? 2.244 -13.133 4.336 1 92 72 PRO A N 1
ATOM 556 C CA . PRO A 1 72 ? 2.877 -14.453 4.457 1 92 72 PRO A CA 1
ATOM 557 C C . PRO A 1 72 ? 1.975 -15.477 5.137 1 92 72 PRO A C 1
ATOM 559 O O . PRO A 1 72 ? 1.187 -15.125 6.016 1 92 72 PRO A O 1
ATOM 562 N N . ARG A 1 73 ? 2.236 -16.672 4.699 1 89.25 73 ARG A N 1
ATOM 563 C CA . ARG A 1 73 ? 1.516 -17.766 5.34 1 89.25 73 ARG A CA 1
ATOM 564 C C . ARG A 1 73 ? 1.768 -17.781 6.844 1 89.25 73 ARG A C 1
ATOM 566 O O . ARG A 1 73 ? 2.898 -17.578 7.289 1 89.25 73 ARG A O 1
ATOM 573 N N . GLY A 1 74 ? 0.669 -17.953 7.617 1 88.12 74 GLY A N 1
ATOM 574 C CA . GLY A 1 74 ? 0.82 -18.062 9.062 1 88.12 74 GLY A CA 1
ATOM 575 C C . GLY A 1 74 ? 0.598 -16.75 9.773 1 88.12 74 GLY A C 1
ATOM 576 O O . GLY A 1 74 ? 0.408 -16.719 10.992 1 88.12 74 GLY A O 1
ATOM 577 N N . ALA A 1 75 ? 0.709 -15.625 9.039 1 87.25 75 ALA A N 1
ATOM 578 C CA . ALA A 1 75 ? 0.438 -14.328 9.664 1 87.25 75 ALA A CA 1
ATOM 579 C C . ALA A 1 75 ? -1.044 -14.188 10 1 87.25 75 ALA A C 1
ATOM 581 O O . ALA A 1 75 ? -1.906 -14.617 9.234 1 87.25 75 ALA A O 1
ATOM 582 N N . SER A 1 76 ? -1.318 -13.68 11.195 1 89.5 76 SER A N 1
ATOM 583 C CA . SER A 1 76 ? -2.693 -13.383 11.586 1 89.5 76 SER A CA 1
ATOM 584 C C . SER A 1 76 ? -3.139 -12.023 11.07 1 89.5 76 SER A C 1
ATOM 586 O O . SER A 1 76 ? -2.775 -10.992 11.641 1 89.5 76 SER A O 1
ATOM 588 N N . VAL A 1 77 ? -3.928 -12.109 9.977 1 91.31 77 VAL A N 1
ATOM 589 C CA . VAL A 1 77 ? -4.367 -10.875 9.328 1 91.31 77 VAL A CA 1
ATOM 590 C C . VAL A 1 77 ? -5.891 -10.836 9.266 1 91.31 77 VAL A C 1
ATOM 592 O O . VAL A 1 77 ? -6.531 -11.852 8.969 1 91.31 77 VAL A O 1
ATOM 595 N N . SER A 1 78 ? -6.438 -9.711 9.648 1 92.44 78 SER A N 1
ATOM 596 C CA . SER A 1 78 ? -7.871 -9.477 9.508 1 92.44 78 SER A CA 1
ATOM 597 C C . SER A 1 78 ? -8.148 -8.211 8.703 1 92.44 78 SER A C 1
ATOM 599 O O . SER A 1 78 ? -7.605 -7.148 9.008 1 92.44 78 SER A O 1
ATOM 601 N N . VAL A 1 79 ? -8.922 -8.398 7.664 1 92.12 79 VAL A N 1
ATOM 602 C CA . VAL A 1 79 ? -9.352 -7.223 6.914 1 92.12 79 VAL A CA 1
ATOM 603 C C . VAL A 1 79 ? -10.477 -6.508 7.672 1 92.12 79 VAL A C 1
ATOM 605 O O . VAL A 1 79 ? -11.562 -7.059 7.852 1 92.12 79 VAL A O 1
ATOM 608 N N . ILE A 1 80 ? -10.195 -5.309 8.086 1 89.62 80 ILE A N 1
ATOM 609 C CA . ILE A 1 80 ? -11.141 -4.605 8.945 1 89.62 80 ILE A CA 1
ATOM 610 C C . ILE A 1 80 ? -12.047 -3.719 8.086 1 89.62 80 ILE A C 1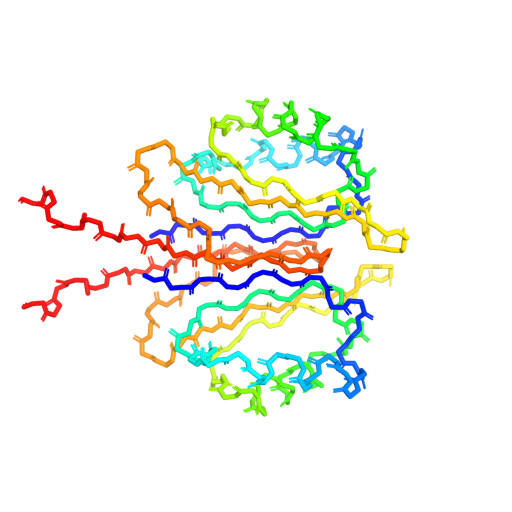
ATOM 612 O O . ILE A 1 80 ? -13.086 -3.254 8.555 1 89.62 80 ILE A O 1
ATOM 616 N N . GLY A 1 81 ? -11.703 -3.461 6.844 1 90 81 GLY A N 1
ATOM 617 C CA . GLY A 1 81 ? -12.523 -2.691 5.926 1 90 81 GLY A CA 1
ATOM 618 C C . GLY A 1 81 ? -11.898 -2.531 4.551 1 90 81 GLY A C 1
ATOM 619 O O . GLY A 1 81 ? -10.672 -2.559 4.414 1 90 81 GLY A O 1
ATOM 620 N N . SER A 1 82 ? -12.867 -2.445 3.545 1 91.06 82 SER A N 1
ATOM 621 C CA . SER A 1 82 ? -12.383 -2.182 2.191 1 91.06 82 SER A CA 1
ATOM 622 C C . SER A 1 82 ? -13.438 -1.448 1.367 1 91.06 82 SER A C 1
ATOM 624 O O . SER A 1 82 ? -14.633 -1.553 1.644 1 91.06 82 SER A O 1
ATOM 626 N N . THR A 1 83 ? -12.961 -0.589 0.529 1 87.25 83 THR A N 1
ATOM 627 C CA . THR A 1 83 ? -13.766 0.017 -0.527 1 87.25 83 THR A CA 1
ATOM 628 C C . THR A 1 83 ? -13.109 -0.187 -1.89 1 87.25 83 THR A C 1
ATOM 630 O O . THR A 1 83 ? -12.164 -0.961 -2.02 1 87.25 83 THR A O 1
ATOM 633 N N . SER A 1 84 ? -13.648 0.531 -2.855 1 86.19 84 SER A N 1
ATOM 634 C CA . SER A 1 84 ? -13.062 0.417 -4.184 1 86.19 84 SER A CA 1
ATOM 635 C C . SER A 1 84 ? -11.688 1.088 -4.242 1 86.19 84 SER A C 1
ATOM 637 O O . SER A 1 84 ? -10.906 0.838 -5.164 1 86.19 84 SER A O 1
ATOM 639 N N . PHE A 1 85 ? -11.32 1.868 -3.127 1 84.94 85 PHE A N 1
ATOM 640 C CA . PHE A 1 85 ? -10.109 2.666 -3.236 1 84.94 85 PHE A CA 1
ATOM 641 C C . PHE A 1 85 ? -9.164 2.381 -2.07 1 84.94 85 PHE A C 1
ATOM 643 O O . PHE A 1 85 ? -8.039 2.877 -2.039 1 84.94 85 PHE A O 1
ATOM 650 N N . PHE A 1 86 ? -9.664 1.555 -1.099 1 88.06 86 PHE A N 1
ATOM 651 C CA . PHE A 1 86 ? -8.734 1.342 0.003 1 88.06 86 PHE A CA 1
ATOM 652 C C . PHE A 1 86 ? -8.961 -0.021 0.647 1 88.06 86 PHE A C 1
ATOM 654 O O . PHE A 1 86 ? -10.023 -0.625 0.477 1 88.06 86 PHE A O 1
ATOM 661 N N . ILE A 1 87 ? -7.949 -0.523 1.271 1 91.19 87 ILE A N 1
ATOM 662 C CA . ILE A 1 87 ? -7.977 -1.71 2.119 1 91.19 87 ILE A CA 1
ATOM 663 C C . ILE A 1 87 ? -7.426 -1.37 3.5 1 91.19 87 ILE A C 1
ATOM 665 O O . ILE A 1 87 ? -6.375 -0.733 3.617 1 91.19 87 ILE A O 1
ATOM 669 N N . ALA A 1 88 ? -8.164 -1.703 4.555 1 91.56 88 ALA A N 1
ATOM 670 C CA . ALA A 1 88 ? -7.688 -1.607 5.934 1 91.56 88 ALA A CA 1
ATOM 671 C C . ALA A 1 88 ? -7.512 -2.992 6.551 1 91.56 88 ALA A C 1
ATOM 673 O O . ALA A 1 88 ? -8.422 -3.82 6.5 1 91.56 88 ALA A O 1
ATOM 674 N N . ILE A 1 89 ? -6.215 -3.182 7.102 1 91.25 89 ILE A N 1
ATOM 675 C CA . ILE A 1 89 ? -5.949 -4.508 7.648 1 91.25 89 ILE A CA 1
ATOM 676 C C . ILE A 1 89 ? -5.363 -4.375 9.055 1 91.25 89 ILE A C 1
ATOM 678 O O . ILE A 1 89 ? -4.746 -3.361 9.383 1 91.25 89 ILE A O 1
ATOM 682 N N . SER A 1 90 ? -5.676 -5.41 9.852 1 89.94 90 SER A N 1
ATOM 683 C CA . SER A 1 90 ? -5.074 -5.559 11.172 1 89.94 90 SER A CA 1
ATOM 684 C C . SER A 1 90 ? -4.172 -6.789 11.234 1 89.94 90 SER A C 1
ATOM 686 O O . SER A 1 90 ? -4.59 -7.891 10.859 1 89.94 90 SER A O 1
ATOM 688 N N . VAL A 1 91 ? -2.895 -6.52 11.523 1 86.19 91 VAL A N 1
ATOM 689 C CA . VAL A 1 91 ? -1.935 -7.613 11.648 1 86.19 91 VAL A CA 1
ATOM 690 C C . VAL A 1 91 ? -1.62 -7.863 13.117 1 86.19 91 VAL A C 1
ATOM 692 O O . VAL A 1 91 ? -1.3 -6.93 13.859 1 86.19 91 VAL A O 1
ATOM 695 N N . ILE A 1 92 ? -1.826 -9.109 13.641 1 75.94 92 ILE A N 1
ATOM 696 C CA . ILE A 1 92 ? -1.513 -9.445 15.023 1 75.94 92 ILE A CA 1
ATOM 697 C C . ILE A 1 92 ? -0.088 -9.992 15.109 1 75.94 92 ILE A C 1
ATOM 699 O O . ILE A 1 92 ? 0.271 -10.93 14.398 1 75.94 92 ILE A O 1
ATOM 703 N N . ASN A 1 93 ? 0.856 -9.266 15.508 1 60.66 93 ASN A N 1
ATOM 704 C CA . ASN A 1 93 ? 2.203 -9.781 15.719 1 60.66 93 ASN A CA 1
ATOM 705 C C . ASN A 1 93 ? 2.234 -10.805 16.859 1 60.66 93 ASN A C 1
ATOM 707 O O . ASN A 1 93 ? 1.8 -10.523 17.969 1 60.66 93 ASN A O 1
ATOM 711 N N . ASN A 1 94 ? 1.962 -12.016 16.625 1 47.09 94 ASN A N 1
ATOM 712 C CA . ASN A 1 94 ? 2.127 -12.977 17.719 1 47.09 94 ASN A CA 1
ATOM 713 C C . ASN A 1 94 ? 3.547 -12.953 18.266 1 47.09 94 ASN A C 1
ATOM 715 O O . ASN A 1 94 ? 4.484 -13.414 17.609 1 47.09 94 ASN A O 1
ATOM 719 N N . ASN A 1 95 ? 4.312 -12.102 18.578 1 42.41 95 ASN A N 1
ATOM 720 C CA . ASN A 1 95 ? 5.41 -12.414 19.484 1 42.41 95 ASN A CA 1
ATOM 721 C C . ASN A 1 95 ? 4.961 -13.367 20.594 1 42.41 95 ASN A C 1
ATOM 723 O O . ASN A 1 95 ? 5.672 -13.547 21.594 1 42.41 95 ASN A O 1
ATOM 727 N N . SER A 1 96 ? 3.939 -13.805 20.812 1 32.53 96 SER A N 1
ATOM 728 C CA . SER A 1 96 ? 3.916 -14.867 21.812 1 32.53 96 SER A CA 1
ATOM 729 C C . SER A 1 96 ? 4.684 -16.094 21.328 1 32.53 96 SER A C 1
ATOM 731 O O . SER A 1 96 ? 4.73 -17.109 22.031 1 32.53 96 SER A O 1
ATOM 733 N N . LEU A 1 97 ? 5.031 -16.344 20.203 1 28.58 97 LEU A N 1
ATOM 734 C CA . LEU A 1 97 ? 5.832 -17.562 20.078 1 28.58 97 LEU A CA 1
ATOM 735 C C . LEU A 1 97 ? 7.234 -17.344 20.641 1 28.58 97 LEU A C 1
ATOM 737 O O . LEU A 1 97 ? 8.125 -18.172 20.438 1 28.58 97 LEU A O 1
ATOM 741 N N . CYS A 1 98 ? 7.492 -16.359 21.438 1 21.77 98 CYS A N 1
ATOM 742 C CA . CYS A 1 98 ? 8.594 -16.797 22.297 1 21.77 98 CYS A CA 1
ATOM 743 C C . CYS A 1 98 ? 8.117 -17.812 23.328 1 21.77 98 CYS A C 1
ATOM 745 O O . CYS A 1 98 ? 6.98 -17.734 23.797 1 21.77 98 CYS A O 1
ATOM 747 N N . MET B 1 1 ? -1.049 -4.363 14.672 1 79.62 1 MET B N 1
ATOM 748 C CA . MET B 1 1 ? -0.627 -3.281 13.789 1 79.62 1 MET B CA 1
ATOM 749 C C . MET B 1 1 ? -1.638 -3.072 12.664 1 79.62 1 MET B C 1
ATOM 751 O O . MET B 1 1 ? -2.107 -4.039 12.062 1 79.62 1 MET B O 1
ATOM 755 N N . ASN B 1 2 ? -2.1 -1.764 12.578 1 87.88 2 ASN B N 1
ATOM 756 C CA . ASN B 1 2 ? -3.055 -1.457 11.523 1 87.88 2 ASN B CA 1
ATOM 757 C C . ASN B 1 2 ? -2.371 -0.822 10.312 1 87.88 2 ASN B C 1
ATOM 759 O O . ASN B 1 2 ? -1.488 0.024 10.469 1 87.88 2 ASN B O 1
ATOM 763 N N . VAL B 1 3 ? -2.799 -1.332 9.148 1 89.06 3 VAL B N 1
ATOM 764 C CA . VAL B 1 3 ? -2.236 -0.816 7.902 1 89.06 3 VAL B CA 1
ATOM 765 C C . VAL B 1 3 ? -3.361 -0.385 6.965 1 89.06 3 VAL B C 1
ATOM 767 O O . VAL B 1 3 ? -4.328 -1.123 6.766 1 89.06 3 VAL B O 1
ATOM 770 N N . PHE B 1 4 ? -3.213 0.812 6.438 1 91.44 4 PHE B N 1
ATOM 771 C CA . PHE B 1 4 ? -4.133 1.331 5.434 1 91.44 4 PHE B CA 1
ATOM 772 C C . PHE B 1 4 ? -3.439 1.479 4.086 1 91.44 4 PHE B C 1
ATOM 774 O O . PHE B 1 4 ? -2.361 2.072 4 1 91.44 4 PHE B O 1
ATOM 781 N N . ALA B 1 5 ? -3.939 0.888 3.072 1 91.31 5 ALA B N 1
ATOM 782 C CA . ALA B 1 5 ? -3.455 1.054 1.704 1 91.31 5 ALA B CA 1
ATOM 783 C C . ALA B 1 5 ? -4.531 1.662 0.811 1 91.31 5 ALA B C 1
ATOM 785 O O . ALA B 1 5 ? -5.645 1.134 0.72 1 91.31 5 ALA B O 1
ATOM 786 N N . TRP B 1 6 ? -4.191 2.822 0.093 1 88.81 6 TRP B N 1
ATOM 787 C CA . TRP B 1 6 ? -5.207 3.637 -0.563 1 88.81 6 TRP B CA 1
ATOM 788 C C . TRP B 1 6 ? -4.715 4.133 -1.92 1 88.81 6 TRP B C 1
ATOM 790 O O . TRP B 1 6 ? -3.639 4.723 -2.02 1 88.81 6 TRP B O 1
ATOM 800 N N . ASN B 1 7 ? -5.445 3.785 -2.934 1 88.69 7 ASN B N 1
ATOM 801 C CA . ASN B 1 7 ? -5.258 4.48 -4.203 1 88.69 7 ASN B CA 1
ATOM 802 C C . ASN B 1 7 ? -6.02 5.801 -4.234 1 88.69 7 ASN B C 1
ATOM 804 O O . ASN B 1 7 ? -7.23 5.82 -4.453 1 88.69 7 ASN B O 1
ATOM 808 N N . CYS B 1 8 ? -5.285 6.891 -4.055 1 86.31 8 CYS B N 1
ATOM 809 C CA . CYS B 1 8 ? -5.949 8.172 -3.816 1 86.31 8 CYS B CA 1
ATOM 810 C C . CYS B 1 8 ? -6.379 8.812 -5.129 1 86.31 8 CYS B C 1
ATOM 812 O O . CYS B 1 8 ? -7.32 9.609 -5.156 1 86.31 8 CYS B O 1
ATOM 814 N N . GLN B 1 9 ? -5.738 8.5 -6.215 1 84.06 9 GLN B N 1
ATOM 815 C CA . GLN B 1 9 ? -5.98 9.18 -7.48 1 84.06 9 GLN B CA 1
ATOM 816 C C . GLN B 1 9 ? -5.875 10.688 -7.324 1 84.06 9 GLN B C 1
ATOM 818 O O . GLN B 1 9 ? -6.758 11.43 -7.766 1 84.06 9 GLN B O 1
ATOM 823 N N . GLY B 1 10 ? -4.91 11.078 -6.598 1 88 10 GLY B N 1
ATOM 824 C CA . GLY B 1 10 ? -4.684 12.484 -6.32 1 88 10 GLY B CA 1
ATOM 825 C C . GLY B 1 10 ? -4.992 12.875 -4.887 1 88 10 GLY B C 1
ATOM 826 O O . GLY B 1 10 ? -6.094 12.617 -4.395 1 88 10 GLY B O 1
ATOM 827 N N . ILE B 1 11 ? -4.094 13.586 -4.211 1 90.25 11 ILE B N 1
ATOM 828 C CA . ILE B 1 11 ? -4.316 13.961 -2.818 1 90.25 11 ILE B CA 1
ATOM 829 C C . ILE B 1 11 ? -4.855 15.391 -2.746 1 90.25 11 ILE B C 1
ATOM 831 O O . ILE B 1 11 ? -5.125 15.906 -1.659 1 90.25 11 ILE B O 1
ATOM 835 N N . GLY B 1 12 ? -4.984 15.961 -3.887 1 86.81 12 GLY B N 1
ATOM 836 C CA . GLY B 1 12 ? -5.344 17.375 -3.924 1 86.81 12 GLY B CA 1
ATOM 837 C C . GLY B 1 12 ? -6.809 17.609 -3.627 1 86.81 12 GLY B C 1
ATOM 838 O O . GLY B 1 12 ? -7.207 18.75 -3.33 1 86.81 12 GLY B O 1
ATOM 839 N N . SER B 1 13 ? -7.539 16.531 -3.703 1 83.5 13 SER B N 1
ATOM 840 C CA . SER B 1 13 ? -8.961 16.734 -3.482 1 83.5 13 SER B CA 1
ATOM 841 C C . SER B 1 13 ? -9.289 16.812 -1.993 1 83.5 13 SER B C 1
ATOM 843 O O . SER B 1 13 ? -8.688 16.109 -1.185 1 83.5 13 SER B O 1
ATOM 845 N N . THR B 1 14 ? -10.258 17.734 -1.674 1 85.88 14 THR B N 1
ATOM 846 C CA . THR B 1 14 ? -10.734 17.859 -0.302 1 85.88 14 THR B CA 1
ATOM 847 C C . THR B 1 14 ? -11.383 16.562 0.167 1 85.88 14 THR B C 1
ATOM 849 O O . THR B 1 14 ? -11.266 16.188 1.336 1 85.88 14 THR B O 1
ATOM 852 N N . LEU B 1 15 ? -11.945 15.945 -0.79 1 82.44 15 LEU B N 1
ATOM 853 C CA . LEU B 1 15 ? -12.633 14.703 -0.463 1 82.44 15 LEU B CA 1
ATOM 854 C C . LEU B 1 15 ? -11.641 13.641 0.003 1 82.44 15 LEU B C 1
ATOM 856 O O . LEU B 1 15 ? -11.906 12.93 0.975 1 82.44 15 LEU B O 1
ATOM 860 N N . THR B 1 16 ? -10.539 13.602 -0.613 1 84.81 16 THR B N 1
ATOM 861 C CA . THR B 1 16 ? -9.508 12.641 -0.226 1 84.81 16 THR B CA 1
ATOM 862 C C . THR B 1 16 ? -9.047 12.898 1.206 1 84.81 16 THR B C 1
ATOM 864 O O . THR B 1 16 ? -9 11.969 2.021 1 84.81 16 THR B O 1
ATOM 867 N N . PHE B 1 17 ? -8.844 14.062 1.484 1 91.06 17 PHE B N 1
ATOM 868 C CA . PHE B 1 17 ? -8.383 14.43 2.818 1 91.06 17 PHE B CA 1
ATOM 869 C C . PHE B 1 17 ? -9.438 14.102 3.867 1 91.06 17 PHE B C 1
ATOM 871 O O . PHE B 1 17 ? -9.133 13.492 4.895 1 91.06 17 PHE B O 1
ATOM 878 N N . GLN B 1 18 ? -10.641 14.477 3.561 1 90.38 18 GLN B N 1
ATOM 879 C CA . GLN B 1 18 ? -11.727 14.281 4.516 1 90.38 18 GLN B CA 1
ATOM 880 C C . GLN B 1 18 ? -11.992 12.797 4.75 1 90.38 18 GLN B C 1
ATOM 882 O O . GLN B 1 18 ? -12.242 12.375 5.879 1 90.38 18 GLN B O 1
ATOM 887 N N . THR B 1 19 ? -11.898 12.07 3.785 1 86.25 19 THR B N 1
ATOM 888 C CA . THR B 1 19 ? -12.141 10.633 3.877 1 86.25 19 THR B CA 1
ATOM 889 C C . THR B 1 19 ? -11.07 9.953 4.723 1 86.25 19 THR B C 1
ATOM 891 O O . THR B 1 19 ? -11.383 9.156 5.605 1 86.25 19 THR B O 1
ATOM 894 N N . LEU B 1 20 ? -9.883 10.391 4.492 1 88.44 20 LEU B N 1
ATOM 895 C CA . LEU B 1 20 ? -8.781 9.82 5.25 1 88.44 20 LEU B CA 1
ATOM 896 C C . LEU B 1 20 ? -8.828 10.266 6.707 1 88.44 20 LEU B C 1
ATOM 898 O O . LEU B 1 20 ? -8.648 9.453 7.617 1 88.44 20 LEU B O 1
ATOM 902 N N . LYS B 1 21 ? -9.07 11.453 6.82 1 89.38 21 LYS B N 1
ATOM 903 C CA . LYS B 1 21 ? -9.078 12.023 8.164 1 89.38 21 LYS B CA 1
ATOM 904 C C . LYS B 1 21 ? -10.188 11.414 9.016 1 89.38 21 LYS B C 1
ATOM 906 O O . LYS B 1 21 ? -10.094 11.391 10.242 1 89.38 21 LYS B O 1
ATOM 911 N N . ALA B 1 22 ? -11.172 10.953 8.352 1 88.62 22 ALA B N 1
ATOM 912 C CA . ALA B 1 22 ? -12.328 10.398 9.039 1 88.62 22 ALA B CA 1
ATOM 913 C C . ALA B 1 22 ? -11.992 9.062 9.695 1 88.62 22 ALA B C 1
ATOM 915 O O . ALA B 1 22 ? -12.734 8.578 10.555 1 88.62 22 ALA B O 1
ATOM 916 N N . HIS B 1 23 ? -10.969 8.453 9.242 1 84.56 23 HIS B N 1
ATOM 917 C CA . HIS B 1 23 ? -10.578 7.184 9.844 1 84.56 23 HIS B CA 1
ATOM 918 C C . HIS B 1 23 ? -9.922 7.395 11.203 1 84.56 23 HIS B C 1
ATOM 920 O O . HIS B 1 23 ? -8.852 8 11.289 1 84.56 23 HIS B O 1
ATOM 926 N N . ARG B 1 24 ? -10.594 6.867 12.133 1 79.56 24 ARG B N 1
ATOM 927 C CA . ARG B 1 24 ? -10.078 6.996 13.5 1 79.56 24 ARG B CA 1
ATOM 928 C C . ARG B 1 24 ? -8.75 6.27 13.656 1 79.56 24 ARG B C 1
ATOM 930 O O . ARG B 1 24 ? -8.547 5.203 13.07 1 79.56 24 ARG B O 1
ATOM 937 N N . ASN B 1 25 ? -7.82 6.805 14.297 1 85.12 25 ASN B N 1
ATOM 938 C CA . ASN B 1 25 ? -6.531 6.211 14.641 1 85.12 25 ASN B CA 1
ATOM 939 C C . ASN B 1 25 ? -5.66 6.016 13.398 1 85.12 25 ASN B C 1
ATOM 941 O O . ASN B 1 25 ? -4.832 5.105 13.359 1 85.12 25 ASN B O 1
ATOM 945 N N . LEU B 1 26 ? -5.953 6.805 12.398 1 89.56 26 LEU B N 1
ATOM 946 C CA . LEU B 1 26 ? -5.164 6.703 11.172 1 89.56 26 LEU B CA 1
ATOM 947 C C . LEU B 1 26 ? -3.689 6.969 11.461 1 89.56 26 LEU B C 1
ATOM 949 O O . LEU B 1 26 ? -2.824 6.195 11.047 1 89.56 26 LEU B O 1
ATOM 953 N N . SER B 1 27 ? -3.438 7.992 12.266 1 90.94 27 SER B N 1
ATOM 954 C CA . SER B 1 27 ? -2.055 8.398 12.492 1 90.94 27 SER B CA 1
ATOM 955 C C . SER B 1 27 ? -1.334 7.426 13.422 1 90.94 27 SER B C 1
ATOM 957 O O . SER B 1 27 ? -0.123 7.531 13.625 1 90.94 27 SER B O 1
ATOM 959 N N . LYS B 1 28 ? -2.051 6.473 13.969 1 91.69 28 LYS B N 1
ATOM 960 C CA . LYS B 1 28 ? -1.459 5.414 14.789 1 91.69 28 LYS B CA 1
ATOM 961 C C . LYS B 1 28 ? -1.247 4.145 13.969 1 91.69 28 LYS B C 1
ATOM 963 O O . LYS B 1 28 ? -0.84 3.113 14.516 1 91.69 28 LYS B O 1
ATOM 968 N N . SER B 1 29 ? -1.599 4.277 12.75 1 92.88 29 SER B N 1
ATOM 969 C CA . SER B 1 29 ? -1.489 3.145 11.836 1 92.88 29 SER B CA 1
ATOM 970 C C . SER B 1 29 ? -0.432 3.398 10.766 1 92.88 29 SER B C 1
ATOM 972 O O . SER B 1 29 ? 0.111 4.5 10.672 1 92.88 29 SER B O 1
ATOM 974 N N . PHE B 1 30 ? -0.095 2.387 10.078 1 92.75 30 PHE B N 1
ATOM 975 C CA . PHE B 1 30 ? 0.693 2.537 8.859 1 92.75 30 PHE B CA 1
ATOM 976 C C . PHE B 1 30 ? -0.197 2.918 7.688 1 92.75 30 PHE B C 1
ATOM 978 O O . PHE B 1 30 ? -1.312 2.408 7.555 1 92.75 30 PHE B O 1
ATOM 985 N N . LEU B 1 31 ? 0.288 3.863 6.902 1 94.75 31 LEU B N 1
ATOM 986 C CA . LEU B 1 31 ? -0.503 4.34 5.773 1 94.75 31 LEU B CA 1
ATOM 987 C C . LEU B 1 31 ? 0.32 4.328 4.488 1 94.75 31 LEU B C 1
ATOM 989 O O . LEU B 1 31 ? 1.439 4.844 4.457 1 94.75 31 LEU B O 1
ATOM 993 N N . PHE B 1 32 ? -0.204 3.697 3.486 1 94.5 32 PHE B N 1
ATOM 994 C CA . PHE B 1 32 ? 0.383 3.742 2.152 1 94.5 32 PHE B CA 1
ATOM 995 C C . PHE B 1 32 ? -0.58 4.383 1.16 1 94.5 32 PHE B C 1
ATOM 997 O O . PHE B 1 32 ? -1.725 3.945 1.027 1 94.5 32 PHE B O 1
ATOM 1004 N N . LEU B 1 33 ? -0.152 5.457 0.487 1 93.75 33 LEU B N 1
ATOM 1005 C CA . LEU B 1 33 ? -0.938 6.09 -0.566 1 93.75 33 LEU B CA 1
ATOM 1006 C C . LEU B 1 33 ? -0.271 5.906 -1.926 1 93.75 33 LEU B C 1
ATOM 1008 O O . LEU B 1 33 ? 0.95 6.027 -2.043 1 93.75 33 LEU B O 1
ATOM 1012 N N . CYS B 1 34 ? -1.063 5.566 -2.865 1 91 34 CYS B N 1
ATOM 1013 C CA . CYS B 1 34 ? -0.623 5.492 -4.254 1 91 34 CYS B CA 1
ATOM 1014 C C . CYS B 1 34 ? -1.324 6.543 -5.105 1 91 34 CYS B C 1
ATOM 1016 O O . CYS B 1 34 ? -2.434 6.973 -4.781 1 91 34 CYS B O 1
ATOM 1018 N N . GLU B 1 35 ? -0.684 6.984 -6.191 1 89.12 35 GLU B N 1
ATOM 1019 C CA . GLU B 1 35 ? -1.178 7.988 -7.129 1 89.12 35 GLU B CA 1
ATOM 1020 C C . GLU B 1 35 ? -1.471 9.305 -6.422 1 89.12 35 GLU B C 1
ATOM 1022 O O . GLU B 1 35 ? -2.566 9.859 -6.551 1 89.12 35 GLU B O 1
ATOM 1027 N N . THR B 1 36 ? -0.539 9.773 -5.699 1 92.5 36 THR B N 1
ATOM 1028 C CA . THR B 1 36 ? -0.704 11.039 -4.988 1 92.5 36 THR B CA 1
ATOM 1029 C C . THR B 1 36 ? -0.797 12.203 -5.969 1 92.5 36 THR B C 1
ATOM 1031 O O . THR B 1 36 ? -1.429 13.219 -5.676 1 92.5 36 THR B O 1
ATOM 1034 N N . MET B 1 37 ? -0.136 12.07 -7.113 1 90.12 37 MET B N 1
ATOM 1035 C CA . MET B 1 37 ? -0.149 13.055 -8.195 1 90.12 37 MET B CA 1
ATOM 1036 C C . MET B 1 37 ? 0.339 14.414 -7.703 1 90.12 37 MET B C 1
ATOM 1038 O O . MET B 1 37 ? -0.162 15.453 -8.133 1 90.12 37 MET B O 1
ATOM 1042 N N . SER B 1 38 ? 1.18 14.375 -6.746 1 92.81 38 SER B N 1
ATOM 1043 C CA . SER B 1 38 ? 1.679 15.602 -6.133 1 92.81 38 SER B CA 1
ATOM 1044 C C . SER B 1 38 ? 3.166 15.492 -5.812 1 92.81 38 SER B C 1
ATOM 1046 O O . SER B 1 38 ? 3.674 14.398 -5.559 1 92.81 38 SER B O 1
ATOM 1048 N N . PRO B 1 39 ? 3.854 16.656 -5.824 1 93.25 39 PRO B N 1
ATOM 1049 C CA . PRO B 1 39 ? 5.273 16.625 -5.469 1 93.25 39 PRO B CA 1
ATOM 1050 C C . PRO B 1 39 ? 5.508 16.328 -3.986 1 93.25 39 PRO B C 1
ATOM 1052 O O . PRO B 1 39 ? 4.586 16.469 -3.178 1 93.25 39 PRO B O 1
ATOM 1055 N N . ARG B 1 40 ? 6.793 16.016 -3.705 1 93.88 40 ARG B N 1
ATOM 1056 C CA . ARG B 1 40 ? 7.215 15.555 -2.385 1 93.88 40 ARG B CA 1
ATOM 1057 C C . ARG B 1 40 ? 6.781 16.531 -1.302 1 93.88 40 ARG B C 1
ATOM 1059 O O . ARG B 1 40 ? 6.234 16.125 -0.274 1 93.88 40 ARG B O 1
ATOM 1066 N N . ASP B 1 41 ? 7.02 17.875 -1.479 1 95.31 41 ASP B N 1
ATOM 1067 C CA . ASP B 1 41 ? 6.734 18.859 -0.448 1 95.31 41 ASP B CA 1
ATOM 1068 C C . ASP B 1 41 ? 5.242 18.922 -0.139 1 95.31 41 ASP B C 1
ATOM 1070 O O . ASP B 1 41 ? 4.848 19.031 1.024 1 95.31 41 ASP B O 1
ATOM 1074 N N . LYS B 1 42 ? 4.453 18.812 -1.174 1 95.5 42 LYS B N 1
ATOM 1075 C CA . LYS B 1 42 ? 3.004 18.812 -0.988 1 95.5 42 LYS B CA 1
ATOM 1076 C C . LYS B 1 42 ? 2.537 17.547 -0.281 1 95.5 42 LYS B C 1
ATOM 1078 O O . LYS B 1 42 ? 1.645 17.594 0.568 1 95.5 42 LYS B O 1
ATOM 1083 N N . VAL B 1 43 ? 3.164 16.438 -0.597 1 96.12 43 VAL B N 1
ATOM 1084 C CA . VAL B 1 43 ? 2.797 15.164 0.014 1 96.12 43 VAL B CA 1
ATOM 1085 C C . VAL B 1 43 ? 3.164 15.18 1.496 1 96.12 43 VAL B C 1
ATOM 1087 O O . VAL B 1 43 ? 2.371 14.758 2.342 1 96.12 43 VAL B O 1
ATOM 1090 N N . GLU B 1 44 ? 4.312 15.734 1.802 1 96.56 44 GLU B N 1
ATOM 1091 C CA . GLU B 1 44 ? 4.738 15.805 3.195 1 96.56 44 GLU B CA 1
ATOM 1092 C C . GLU B 1 44 ? 3.805 16.688 4.016 1 96.56 44 GLU B C 1
ATOM 1094 O O . GLU B 1 44 ? 3.467 16.359 5.152 1 96.56 44 GLU B O 1
ATOM 1099 N N . SER B 1 45 ? 3.406 17.75 3.41 1 96.44 45 SER B N 1
ATOM 1100 C CA . SER B 1 45 ? 2.457 18.625 4.082 1 96.44 45 SER B CA 1
ATOM 1101 C C . SER B 1 45 ? 1.118 17.938 4.305 1 96.44 45 SER B C 1
ATOM 1103 O O . SER B 1 45 ? 0.522 18.047 5.375 1 96.44 45 SER B O 1
ATOM 1105 N N . PHE B 1 46 ? 0.678 17.203 3.322 1 96.06 46 PHE B N 1
ATOM 1106 C CA . PHE B 1 46 ? -0.567 16.453 3.377 1 96.06 46 PHE B CA 1
ATOM 1107 C C . PHE B 1 46 ? -0.525 15.422 4.496 1 96.06 46 PHE B C 1
ATOM 1109 O O . PHE B 1 46 ? -1.456 15.336 5.301 1 96.06 46 PHE B O 1
ATOM 1116 N N . MET B 1 47 ? 0.585 14.758 4.594 1 96.06 47 MET B N 1
ATOM 1117 C CA . MET B 1 47 ? 0.759 13.727 5.609 1 96.06 47 MET B CA 1
ATOM 1118 C C . MET B 1 47 ? 0.783 14.336 7.008 1 96.06 47 MET B C 1
ATOM 1120 O O . MET B 1 47 ? 0.195 13.789 7.941 1 96.06 47 MET B O 1
ATOM 1124 N N . SER B 1 48 ? 1.414 15.477 7.117 1 96 48 SER B N 1
ATOM 1125 C CA . SER B 1 48 ? 1.456 16.172 8.398 1 96 48 SER B CA 1
ATOM 1126 C C . SER B 1 48 ? 0.057 16.562 8.859 1 96 48 SER B C 1
ATOM 1128 O O . SER B 1 48 ? -0.277 16.422 10.039 1 96 48 SER B O 1
ATOM 1130 N N . ARG B 1 49 ? -0.707 16.984 7.934 1 94.56 49 ARG B N 1
ATOM 1131 C CA . ARG B 1 49 ? -2.076 17.375 8.258 1 94.56 49 ARG B CA 1
ATOM 1132 C C . ARG B 1 49 ? -2.9 16.172 8.695 1 94.56 49 ARG B C 1
ATOM 1134 O O . ARG B 1 49 ? -3.855 16.328 9.469 1 94.56 49 ARG B O 1
ATOM 1141 N N . LEU B 1 50 ? -2.58 15.016 8.234 1 94.56 50 LEU B N 1
ATOM 1142 C CA . LEU B 1 50 ? -3.268 13.789 8.625 1 94.56 50 LEU B CA 1
ATOM 1143 C C . LEU B 1 50 ? -2.76 13.289 9.969 1 94.56 50 LEU B C 1
ATOM 1145 O O . LEU B 1 50 ? -3.299 12.328 10.523 1 94.56 50 LEU B O 1
ATOM 1149 N N . GLY B 1 51 ? -1.591 13.852 10.492 1 95 51 GLY B N 1
ATOM 1150 C CA . GLY B 1 51 ? -1.076 13.5 11.805 1 95 51 GLY B CA 1
ATOM 1151 C C . GLY B 1 51 ? 0.175 12.641 11.742 1 95 51 GLY B C 1
ATOM 1152 O O . GLY B 1 51 ? 0.628 12.125 12.766 1 95 51 GLY B O 1
ATOM 1153 N N . PHE B 1 52 ? 0.664 12.453 10.539 1 95.88 52 PHE B N 1
ATOM 1154 C CA . PHE B 1 52 ? 1.896 11.68 10.398 1 95.88 52 PHE B CA 1
ATOM 1155 C C . PHE B 1 52 ? 3.113 12.594 10.469 1 95.88 52 PHE B C 1
ATOM 1157 O O . PHE B 1 52 ? 3.25 13.516 9.656 1 95.88 52 PHE B O 1
ATOM 1164 N N . SER B 1 53 ? 3.967 12.305 11.438 1 92.06 53 SER B N 1
ATOM 1165 C CA . SER B 1 53 ? 5.223 13.047 11.492 1 92.06 53 SER B CA 1
ATOM 1166 C C . SER B 1 53 ? 6.309 12.352 10.672 1 92.06 53 SER B C 1
ATOM 1168 O O . SER B 1 53 ? 7.266 13 10.234 1 92.06 53 SER B O 1
ATOM 1170 N N . ASP B 1 54 ? 6.188 11.102 10.5 1 95.06 54 ASP B N 1
ATOM 1171 C CA . ASP B 1 54 ? 7.176 10.32 9.766 1 95.06 54 ASP B CA 1
ATOM 1172 C C . ASP B 1 54 ? 6.562 9.695 8.516 1 95.06 54 ASP B C 1
ATOM 1174 O O . ASP B 1 54 ? 5.551 8.992 8.602 1 95.06 54 ASP B O 1
ATOM 1178 N N . CYS B 1 55 ? 7.223 10.07 7.379 1 96.88 55 CYS B N 1
ATOM 1179 C CA . CYS B 1 55 ? 6.781 9.469 6.125 1 96.88 55 CYS B CA 1
ATOM 1180 C C . CYS B 1 55 ? 7.898 9.484 5.09 1 96.88 55 CYS B C 1
ATOM 1182 O O . CYS B 1 55 ? 8.938 10.117 5.297 1 96.88 55 CYS B O 1
ATOM 1184 N N . PHE B 1 56 ? 7.703 8.711 4.07 1 96.94 56 PHE B N 1
ATOM 1185 C CA . PHE B 1 56 ? 8.633 8.625 2.951 1 96.94 56 PHE B CA 1
ATOM 1186 C C . PHE B 1 56 ? 7.895 8.758 1.624 1 96.94 56 PHE B C 1
ATOM 1188 O O . PHE B 1 56 ? 7.312 7.785 1.136 1 96.94 56 PHE B O 1
ATOM 1195 N N . PRO B 1 57 ? 7.977 9.961 1.063 1 95.88 57 PRO B N 1
ATOM 1196 C CA . PRO B 1 57 ? 7.324 10.156 -0.234 1 95.88 57 PRO B CA 1
ATOM 1197 C C . PRO B 1 57 ? 8.227 9.781 -1.409 1 95.88 57 PRO B C 1
ATOM 1199 O O . PRO B 1 57 ? 9.453 9.914 -1.318 1 95.88 57 PRO B O 1
ATOM 1202 N N . VAL B 1 58 ? 7.586 9.266 -2.461 1 93.94 58 VAL B N 1
ATOM 1203 C CA . VAL B 1 58 ? 8.203 9.078 -3.77 1 93.94 58 VAL B CA 1
ATOM 1204 C C . VAL B 1 58 ? 7.5 9.961 -4.801 1 93.94 58 VAL B C 1
ATOM 1206 O O . VAL B 1 58 ? 6.281 9.875 -4.969 1 93.94 58 VAL B O 1
ATOM 1209 N N . ASN B 1 59 ? 8.289 10.766 -5.516 1 92.81 59 ASN B N 1
ATOM 1210 C CA . ASN B 1 59 ? 7.73 11.688 -6.496 1 92.81 59 ASN B CA 1
ATOM 1211 C C . ASN B 1 59 ? 7.113 10.953 -7.68 1 92.81 59 ASN B C 1
ATOM 1213 O O . ASN B 1 59 ? 7.598 9.891 -8.078 1 92.81 59 ASN B O 1
ATOM 1217 N N . PRO B 1 60 ? 5.984 11.578 -8.188 1 90.12 60 PRO B N 1
ATOM 1218 C CA . PRO B 1 60 ? 5.457 11.008 -9.422 1 90.12 60 PRO B CA 1
ATOM 1219 C C . PRO B 1 60 ? 6.422 11.141 -10.594 1 90.12 60 PRO B C 1
ATOM 1221 O O . PRO B 1 60 ? 7.164 12.125 -10.68 1 90.12 60 PRO B O 1
ATOM 1224 N N . THR B 1 61 ? 6.473 10.039 -11.336 1 81.38 61 THR B N 1
ATOM 1225 C CA . THR B 1 61 ? 7.207 10.078 -12.594 1 81.38 61 THR B CA 1
ATOM 1226 C C . THR B 1 61 ? 6.312 9.656 -13.758 1 81.38 61 THR B C 1
ATOM 1228 O O . THR B 1 61 ? 5.738 8.562 -13.734 1 81.38 61 THR B O 1
ATOM 1231 N N . GLY B 1 62 ? 6.254 10.57 -14.828 1 73.62 62 GLY B N 1
ATOM 1232 C CA . GLY B 1 62 ? 5.379 10.234 -15.945 1 73.62 62 GLY B CA 1
ATOM 1233 C C . GLY B 1 62 ? 3.953 9.945 -15.516 1 73.62 62 GLY B C 1
ATOM 1234 O O . GLY B 1 62 ? 3.318 10.773 -14.852 1 73.62 62 GLY B O 1
ATOM 1235 N N . LEU B 1 63 ? 3.549 8.664 -15.867 1 58.91 63 LEU B N 1
ATOM 1236 C CA . LEU B 1 63 ? 2.189 8.219 -15.57 1 58.91 63 LEU B CA 1
ATOM 1237 C C . LEU B 1 63 ? 2.098 7.664 -14.156 1 58.91 63 LEU B C 1
ATOM 1239 O O . LEU B 1 63 ? 1.008 7.34 -13.68 1 58.91 63 LEU B O 1
ATOM 1243 N N . SER B 1 64 ? 3.297 7.641 -13.516 1 63.62 64 SER B N 1
ATOM 1244 C CA . SER B 1 64 ? 3.252 7.094 -12.164 1 63.62 64 SER B CA 1
ATOM 1245 C C . SER B 1 64 ? 2.865 8.164 -11.148 1 63.62 64 SER B C 1
ATOM 1247 O O . SER B 1 64 ? 3.541 9.188 -11.031 1 63.62 64 SER B O 1
ATOM 1249 N N . GLY B 1 65 ? 1.713 8.086 -10.57 1 76.5 65 GLY B N 1
ATOM 1250 C CA . GLY B 1 65 ? 1.027 9.148 -9.852 1 76.5 65 GLY B CA 1
ATOM 1251 C C . GLY B 1 65 ? 1.621 9.43 -8.484 1 76.5 65 GLY B C 1
ATOM 1252 O O . GLY B 1 65 ? 1.14 10.297 -7.754 1 76.5 65 GLY B O 1
ATOM 1253 N N . GLY B 1 66 ? 3.01 8.945 -8.047 1 91.25 66 GLY B N 1
ATOM 1254 C CA . GLY B 1 66 ? 3.562 9.281 -6.738 1 91.25 66 GLY B CA 1
ATOM 1255 C C . GLY B 1 66 ? 3.104 8.336 -5.641 1 91.25 66 GLY B C 1
ATOM 1256 O O . GLY B 1 66 ? 1.976 7.844 -5.676 1 91.25 66 GLY B O 1
ATOM 1257 N N . LEU B 1 67 ? 4.039 8.094 -4.641 1 93.56 67 LEU B N 1
ATOM 1258 C CA . LEU B 1 67 ? 3.742 7.23 -3.502 1 93.56 67 LEU B CA 1
ATOM 1259 C C . LEU B 1 67 ? 4.141 7.898 -2.191 1 93.56 67 LEU B C 1
ATOM 1261 O O . LEU B 1 67 ? 4.98 8.797 -2.18 1 93.56 67 LEU B O 1
ATOM 1265 N N . VAL B 1 68 ? 3.508 7.41 -1.175 1 96 68 VAL B N 1
ATOM 1266 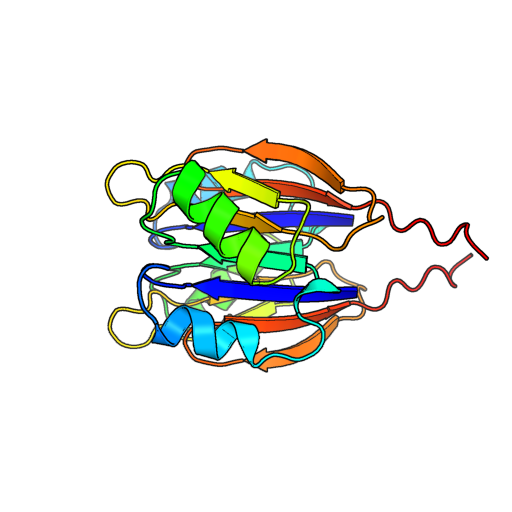C CA . VAL B 1 68 ? 4.016 7.812 0.133 1 96 68 VAL B CA 1
ATOM 1267 C C . VAL B 1 68 ? 3.68 6.738 1.169 1 96 68 VAL B C 1
ATOM 1269 O O . VAL B 1 68 ? 2.629 6.098 1.091 1 96 68 VAL B O 1
ATOM 1272 N N . PHE B 1 69 ? 4.66 6.488 2.045 1 96.06 69 PHE B N 1
ATOM 1273 C CA . PHE B 1 69 ? 4.48 5.629 3.207 1 96.06 69 PHE B CA 1
ATOM 1274 C C . PHE B 1 69 ? 4.629 6.426 4.5 1 96.06 69 PHE B C 1
ATOM 1276 O O . PHE B 1 69 ? 5.629 7.117 4.695 1 96.06 69 PHE B O 1
ATOM 1283 N N . GLY B 1 70 ? 3.635 6.406 5.297 1 96.19 70 GLY B N 1
ATOM 1284 C CA . GLY B 1 70 ? 3.672 7.031 6.609 1 96.19 70 GLY B CA 1
ATOM 1285 C C . GLY B 1 70 ? 3.514 6.039 7.746 1 96.19 70 GLY B C 1
ATOM 1286 O O . GLY B 1 70 ? 2.887 4.992 7.582 1 96.19 70 GLY B O 1
ATOM 1287 N N . TRP B 1 71 ? 4.109 6.371 8.906 1 94.31 71 TRP B N 1
ATOM 1288 C CA . TRP B 1 71 ? 4.027 5.457 10.047 1 94.31 71 TRP B CA 1
ATOM 1289 C C . TRP B 1 71 ? 3.885 6.227 11.352 1 94.31 71 TRP B C 1
ATOM 1291 O O . TRP B 1 71 ? 4.176 7.426 11.414 1 94.31 71 TRP B O 1
ATOM 1301 N N . PRO B 1 72 ? 3.338 5.441 12.375 1 92.44 72 PRO B N 1
ATOM 1302 C CA . PRO B 1 72 ? 3.145 6.121 13.664 1 92.44 72 PRO B CA 1
ATOM 1303 C C . PRO B 1 72 ? 4.461 6.547 14.312 1 92.44 72 PRO B C 1
ATOM 1305 O O . PRO B 1 72 ? 5.473 5.859 14.164 1 92.44 72 PRO B O 1
ATOM 1308 N N . ARG B 1 73 ? 4.289 7.633 15.023 1 89.69 73 ARG B N 1
ATOM 1309 C CA . ARG B 1 73 ? 5.449 8.094 15.781 1 89.69 73 ARG B CA 1
ATOM 1310 C C . ARG B 1 73 ? 5.957 7.004 16.719 1 89.69 73 ARG B C 1
ATOM 1312 O O . ARG B 1 73 ? 5.164 6.309 17.359 1 89.69 73 ARG B O 1
ATOM 1319 N N . GLY B 1 74 ? 7.301 6.812 16.734 1 88.5 74 GLY B N 1
ATOM 1320 C CA . GLY B 1 74 ? 7.887 5.844 17.656 1 88.5 74 GLY B CA 1
ATOM 1321 C C . GLY B 1 74 ? 8.133 4.488 17.016 1 88.5 74 GLY B C 1
ATOM 1322 O O . GLY B 1 74 ? 8.875 3.666 17.547 1 88.5 74 GLY B O 1
ATOM 1323 N N . ALA B 1 75 ? 7.438 4.211 15.898 1 87.5 75 ALA B N 1
ATOM 1324 C CA . ALA B 1 75 ? 7.688 2.949 15.203 1 87.5 75 ALA B CA 1
ATOM 1325 C C . ALA B 1 75 ? 9.078 2.938 14.57 1 87.5 75 ALA B C 1
ATOM 1327 O O . ALA B 1 75 ? 9.539 3.957 14.047 1 87.5 75 ALA B O 1
ATOM 1328 N N . SER B 1 76 ? 9.766 1.809 14.742 1 89.81 76 SER B N 1
ATOM 1329 C CA . SER B 1 76 ? 11.062 1.638 14.094 1 89.81 76 SER B CA 1
ATOM 1330 C C . SER B 1 76 ? 10.906 1.157 12.656 1 89.81 76 SER B C 1
ATOM 1332 O O . SER B 1 76 ? 10.648 -0.025 12.414 1 89.81 76 SER B O 1
ATOM 1334 N N . VAL B 1 77 ? 11.07 2.146 11.742 1 91.38 77 VAL B N 1
ATOM 1335 C CA . VAL B 1 77 ? 10.875 1.847 10.328 1 91.38 77 VAL B CA 1
ATOM 1336 C C . VAL B 1 77 ? 12.133 2.197 9.547 1 91.38 77 VAL B C 1
ATOM 1338 O O . VAL B 1 77 ? 12.75 3.238 9.789 1 91.38 77 VAL B O 1
ATOM 1341 N N . SER B 1 78 ? 12.539 1.271 8.719 1 92.62 78 SER B N 1
ATOM 1342 C CA . SER B 1 78 ? 13.641 1.517 7.797 1 92.62 78 SER B CA 1
ATOM 1343 C C . SER B 1 78 ? 13.227 1.267 6.352 1 92.62 78 SER B C 1
ATOM 1345 O O . SER B 1 78 ? 12.68 0.208 6.031 1 92.62 78 SER B O 1
ATOM 1347 N N . VAL B 1 79 ? 13.445 2.275 5.535 1 92.19 79 VAL B N 1
ATOM 1348 C CA . VAL B 1 79 ? 13.203 2.078 4.113 1 92.19 79 VAL B CA 1
ATOM 1349 C C . VAL B 1 79 ? 14.352 1.297 3.488 1 92.19 79 VAL B C 1
ATOM 1351 O O . VAL B 1 79 ? 15.492 1.78 3.447 1 92.19 79 VAL B O 1
ATOM 1354 N N . ILE B 1 80 ? 14.039 0.136 3.018 1 89.69 80 ILE B N 1
ATOM 1355 C CA . ILE B 1 80 ? 15.094 -0.743 2.531 1 89.69 80 ILE B CA 1
ATOM 1356 C C . ILE B 1 80 ? 15.273 -0.552 1.025 1 89.69 80 ILE B C 1
ATOM 1358 O O . ILE B 1 80 ? 16.281 -0.962 0.457 1 89.69 80 ILE B O 1
ATOM 1362 N N . GLY B 1 81 ? 14.328 0.053 0.336 1 89.94 81 GLY B N 1
ATOM 1363 C CA . GLY B 1 81 ? 14.43 0.347 -1.085 1 89.94 81 GLY B CA 1
ATOM 1364 C C . GLY B 1 81 ? 13.203 1.056 -1.637 1 89.94 81 GLY B C 1
ATOM 1365 O O . GLY B 1 81 ? 12.102 0.908 -1.104 1 89.94 81 GLY B O 1
ATOM 1366 N N . SER B 1 82 ? 13.531 1.901 -2.699 1 91 82 SER B N 1
ATOM 1367 C CA . SER B 1 82 ? 12.422 2.557 -3.383 1 91 82 SER B CA 1
ATOM 1368 C C . SER B 1 82 ? 12.766 2.859 -4.836 1 91 82 SER B C 1
ATOM 1370 O O . SER B 1 82 ? 13.945 2.996 -5.184 1 91 82 SER B O 1
ATOM 1372 N N . THR B 1 83 ? 11.789 2.754 -5.664 1 87.31 83 THR B N 1
ATOM 1373 C CA . THR B 1 83 ? 11.836 3.254 -7.031 1 87.31 83 THR B CA 1
ATOM 1374 C C . THR B 1 83 ? 10.664 4.199 -7.301 1 87.31 83 THR B C 1
ATOM 1376 O O . THR B 1 83 ? 9.969 4.609 -6.371 1 87.31 83 THR B O 1
ATOM 1379 N N . SER B 1 84 ? 10.5 4.496 -8.562 1 86.69 84 SER B N 1
ATOM 1380 C CA . SER B 1 84 ? 9.375 5.367 -8.906 1 86.69 84 SER B CA 1
ATOM 1381 C C . SER B 1 84 ? 8.047 4.645 -8.742 1 86.69 84 SER B C 1
ATOM 1383 O O . SER B 1 84 ? 6.992 5.281 -8.68 1 86.69 84 SER B O 1
ATOM 1385 N N . PHE B 1 85 ? 8.102 3.258 -8.523 1 84.56 85 PHE B N 1
ATOM 1386 C CA . PHE B 1 85 ? 6.852 2.514 -8.562 1 84.56 85 PHE B CA 1
ATOM 1387 C C . PHE B 1 85 ? 6.656 1.715 -7.277 1 84.56 85 PHE B C 1
ATOM 1389 O O . PHE B 1 85 ? 5.598 1.124 -7.059 1 84.56 85 PHE B O 1
ATOM 1396 N N . PHE B 1 86 ? 7.719 1.694 -6.422 1 88.25 86 PHE B N 1
ATOM 1397 C CA . PHE B 1 86 ? 7.488 0.882 -5.234 1 88.25 86 PHE B CA 1
ATOM 1398 C C . PHE B 1 86 ? 8.289 1.413 -4.051 1 88.25 86 PHE B C 1
ATOM 1400 O O . PHE B 1 86 ? 9.25 2.17 -4.234 1 88.25 86 PHE B O 1
ATOM 1407 N N . ILE B 1 87 ? 7.848 1.104 -2.889 1 91.19 87 ILE B N 1
ATOM 1408 C CA . ILE B 1 87 ? 8.539 1.338 -1.624 1 91.19 87 ILE B CA 1
ATOM 1409 C C . ILE B 1 87 ? 8.648 0.027 -0.849 1 91.19 87 ILE B C 1
ATOM 1411 O O . ILE B 1 87 ? 7.672 -0.71 -0.717 1 91.19 87 ILE B O 1
ATOM 1415 N N . ALA B 1 88 ? 9.859 -0.312 -0.422 1 91.56 88 ALA B N 1
ATOM 1416 C CA . ALA B 1 88 ? 10.094 -1.436 0.48 1 91.56 88 ALA B CA 1
ATOM 1417 C C . ALA B 1 88 ? 10.539 -0.948 1.856 1 91.56 88 ALA B C 1
ATOM 1419 O O . ALA B 1 88 ? 11.477 -0.153 1.967 1 91.56 88 ALA B O 1
ATOM 1420 N N . ILE B 1 89 ? 9.742 -1.479 2.908 1 91.38 89 ILE B N 1
ATOM 1421 C CA . ILE B 1 89 ? 10.07 -1.005 4.25 1 91.38 89 ILE B CA 1
ATOM 1422 C C . ILE B 1 89 ? 10.203 -2.193 5.199 1 91.38 89 ILE B C 1
ATOM 1424 O O . ILE B 1 89 ? 9.602 -3.246 4.977 1 91.38 89 ILE B O 1
ATOM 1428 N N . SER B 1 90 ? 11.07 -1.979 6.188 1 90 90 SER B N 1
ATOM 1429 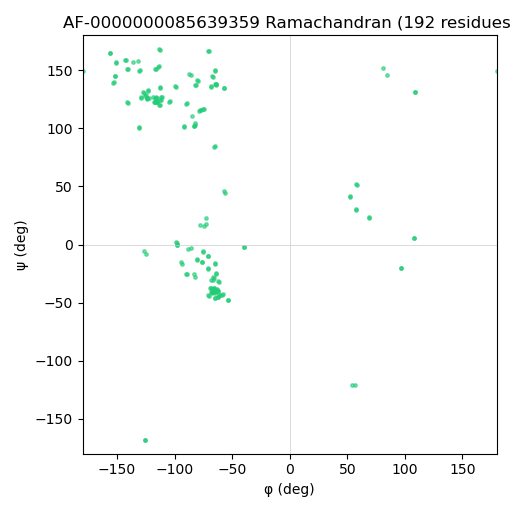C CA . SER B 1 90 ? 11.219 -2.924 7.289 1 90 90 SER B CA 1
ATOM 1430 C C . SER B 1 90 ? 10.742 -2.318 8.602 1 90 90 SER B 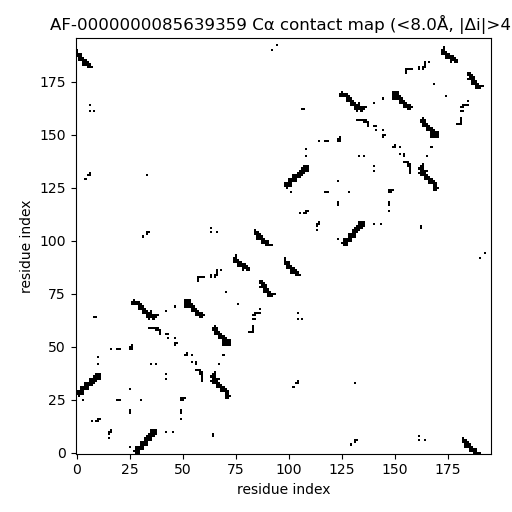C 1
ATOM 1432 O O . SER B 1 90 ? 11.148 -1.215 8.969 1 90 90 SER B O 1
ATOM 1434 N N . VAL B 1 91 ? 9.734 -2.984 9.195 1 86.44 91 VAL B N 1
ATOM 1435 C CA . VAL B 1 91 ? 9.203 -2.531 10.477 1 86.44 91 VAL B CA 1
ATOM 1436 C C . VAL B 1 91 ? 9.695 -3.453 11.594 1 86.44 91 VAL B C 1
ATOM 1438 O O . VAL B 1 91 ? 9.578 -4.676 11.492 1 86.44 91 VAL B O 1
ATOM 1441 N N . ILE B 1 92 ? 10.391 -2.92 12.641 1 76 92 ILE B N 1
ATOM 1442 C CA . ILE B 1 92 ? 10.852 -3.723 13.773 1 76 92 ILE B CA 1
ATOM 1443 C C . ILE B 1 92 ? 9.797 -3.713 14.875 1 76 92 ILE B C 1
ATOM 1445 O O . ILE B 1 92 ? 9.359 -2.648 15.32 1 76 92 ILE B O 1
ATOM 1449 N N . ASN B 1 93 ? 9.023 -4.68 15.055 1 60.78 93 ASN B N 1
ATOM 1450 C CA . ASN B 1 93 ? 8.094 -4.754 16.172 1 60.78 93 ASN B CA 1
ATOM 1451 C C . ASN B 1 93 ? 8.828 -4.852 17.516 1 60.78 93 ASN B C 1
ATOM 1453 O O . ASN B 1 93 ? 9.656 -5.742 17.703 1 60.78 93 ASN B O 1
ATOM 1457 N N . ASN B 1 94 ? 9.242 -3.805 18.094 1 47.41 94 ASN B N 1
ATOM 1458 C CA . ASN B 1 94 ? 9.836 -3.934 19.422 1 47.41 94 ASN B CA 1
ATOM 1459 C C . ASN B 1 94 ? 8.883 -4.617 20.391 1 47.41 94 ASN B C 1
ATOM 1461 O O . ASN B 1 94 ? 7.887 -4.023 20.812 1 47.41 94 ASN B O 1
ATOM 1465 N N . ASN B 1 95 ? 8.164 -5.562 20.359 1 42.75 95 ASN B N 1
ATOM 1466 C CA . ASN B 1 95 ? 7.738 -6.199 21.609 1 42.75 95 ASN B CA 1
ATOM 1467 C C . ASN B 1 95 ? 8.875 -6.258 22.625 1 42.75 95 ASN B C 1
ATOM 1469 O O . ASN B 1 95 ? 8.781 -6.973 23.625 1 42.75 95 ASN B O 1
ATOM 1473 N N . SER B 1 96 ? 9.945 -5.93 22.531 1 32.69 96 SER B N 1
ATOM 1474 C CA . SER B 1 96 ? 10.711 -5.918 23.766 1 32.69 96 SER B CA 1
ATOM 1475 C C . SER B 1 96 ? 10.156 -4.887 24.75 1 32.69 96 SER B C 1
ATOM 1477 O O . SER B 1 96 ? 10.703 -4.699 25.844 1 32.69 96 SER B O 1
ATOM 1479 N N . LEU B 1 97 ? 9.398 -3.961 24.484 1 28.61 97 LEU B N 1
ATOM 1480 C CA . LEU B 1 97 ? 8.984 -3.17 25.641 1 28.61 97 LEU B CA 1
ATOM 1481 C C . LEU B 1 97 ? 7.992 -3.943 26.5 1 28.61 97 LEU B C 1
ATOM 1483 O O . LEU B 1 97 ? 7.352 -3.369 27.391 1 28.61 97 LEU B O 1
ATOM 1487 N N . CYS B 1 98 ? 7.922 -5.234 26.469 1 21.66 98 CYS B N 1
ATOM 1488 C CA . CYS B 1 98 ? 7.508 -5.703 27.781 1 21.66 98 CYS B CA 1
ATOM 1489 C C . CYS B 1 98 ? 8.648 -5.586 28.781 1 21.66 98 CYS B C 1
ATOM 1491 O O . CYS B 1 98 ? 9.812 -5.766 28.422 1 21.66 98 CYS B O 1
#

Foldseek 3Di:
DAEEEDAQLACPDPVSLVVLLPDPCSLQYKYKYFLNQDAPVVVCVSCVVSPFPDKDWAGADDNGSTMMITHHPPWDKDFPDDDNHDTDMDTDPPPVVD/DAEEEDAQLACPDPVSLVVLLPDPCSLQYKYKYFLNQDAPVVVCVSCVVSPFPDKDKAGADDVGRIMMITHHPPWDKDFPDDDNHDTDMDTDPPPVVD

Radius of gyration: 15.6 Å; Cα contacts (8 Å, |Δi|>4): 462; chains: 2; bounding box: 29×37×46 Å

Nearest PDB structures (foldseek):
  4f1r-assembly1_A  TM=6.375E-01  e=2.599E-01  Pseudomonas aeruginosa
  3g91-assembly1_A  TM=6.854E-01  e=3.606E-01  Methanothermobacter thermautotrophicus str. Delta H
  3g0r-assembly1_A  TM=6.556E-01  e=3.849E-01  Methanothermobacter thermautotrophicus str. Delta H
  3w2y-assembly2_D  TM=6.542E-01  e=6.497E-01  Methanothermobacter thermautotrophicus str. Delta H
  3g4t-assembly1_A  TM=5.835E-01  e=4.684E-01  Methanothermobacter thermautotrophicus str. Delta H

Organism: NCBI:txid586396